Protein AF-A0A8H7FPF2-F1 (afdb_monomer)

Sequence (202 aa):
MNADELGIVREDESPEDALRRQLLDKDRENDRLRTQIDQLQAQLSQRPPLETIQDLEKEYKSLEILLQGTQRENERCMADLESADLNVDLMHALLRGKNREKMLERELEKLAGSNWQSSLEITSPAPTRSAFSTPFSTSLTSSAPQSTEAAQATLAHIEQVRLLILGMEQRLQSREEKLEKTVEAAHAQGARLEEMQVALSV

Mean predicted aligned error: 20.58 Å

Radius of gyration: 48.45 Å; Cα contacts (8 Å, |Δi|>4): 10; chains: 1; bounding box: 100×47×151 Å

Solvent-accessible surface area (backbone atoms only — not comparable to full-atom values): 11992 Å² total; per-residue (Å²): 135,88,89,89,74,86,68,80,75,73,74,72,79,48,72,67,55,56,50,51,52,52,50,53,54,49,50,54,50,48,54,50,52,50,53,50,50,54,51,51,50,54,55,58,71,69,55,78,57,68,67,61,55,53,51,51,53,50,50,50,54,52,50,52,54,49,50,54,51,52,52,55,50,51,54,50,52,52,53,50,50,54,51,50,53,53,49,51,51,51,50,51,51,53,51,52,51,54,54,50,49,54,51,50,53,51,51,41,30,72,75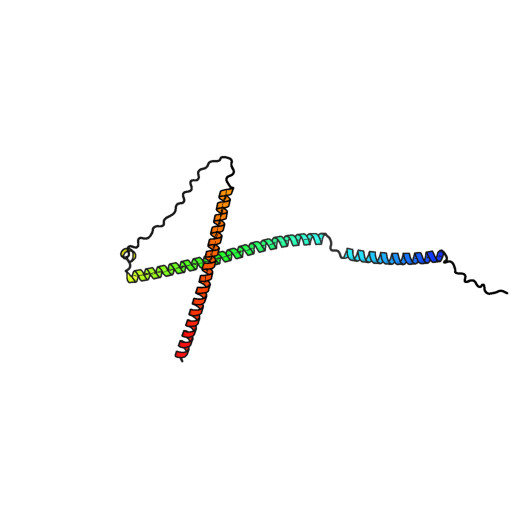,57,35,92,54,30,54,72,77,66,68,63,73,78,80,72,85,81,76,83,78,82,81,76,85,88,75,92,75,92,82,86,91,80,95,73,68,64,64,63,51,50,53,50,51,54,50,52,52,52,50,50,52,50,50,55,55,47,50,54,55,48,52,60,47,48,60,50,48,50,53,51,49,53,51,50,51,54,51,48,53,54,51,50,53,51,52,55,66,71,74,110

Structure (mmCIF, N/CA/C/O backbone):
data_AF-A0A8H7FPF2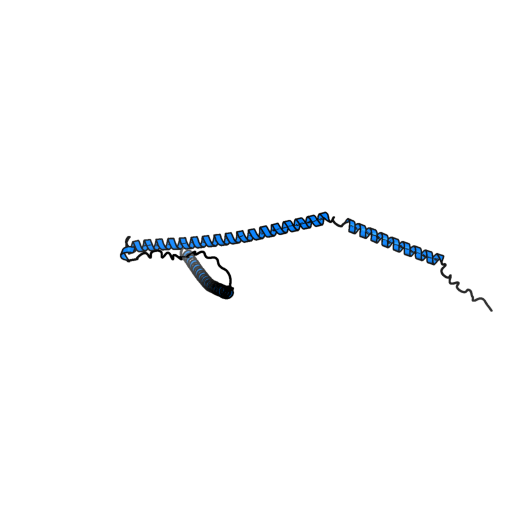-F1
#
_entry.id   AF-A0A8H7FPF2-F1
#
loop_
_atom_site.group_PDB
_atom_site.id
_a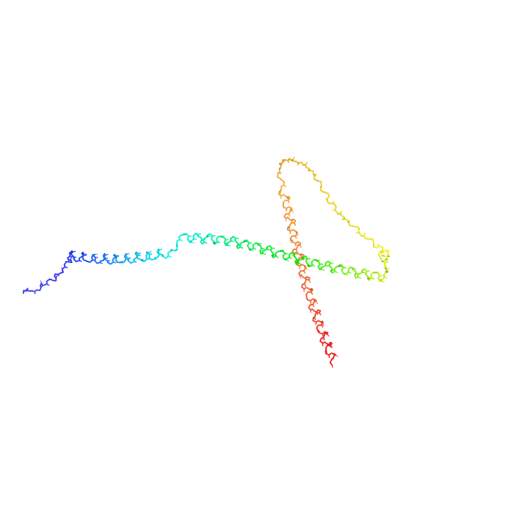tom_site.type_symbol
_atom_site.label_atom_id
_atom_site.label_alt_id
_atom_site.label_comp_id
_atom_site.label_asym_id
_atom_site.label_entity_id
_atom_site.label_seq_id
_atom_site.pdbx_PDB_ins_code
_atom_site.Cartn_x
_atom_site.Cartn_y
_atom_site.Cartn_z
_atom_site.occupancy
_atom_site.B_iso_or_equiv
_atom_site.auth_seq_id
_atom_site.auth_comp_id
_atom_site.auth_asym_id
_atom_site.auth_atom_id
_atom_site.pdbx_PDB_model_num
ATOM 1 N N . MET A 1 1 ? 38.306 -34.909 -92.358 1.00 40.50 1 MET A N 1
ATOM 2 C CA . MET A 1 1 ? 39.262 -34.066 -91.618 1.00 40.50 1 MET A CA 1
ATOM 3 C C . MET A 1 1 ? 38.581 -32.750 -91.307 1.00 40.50 1 MET A C 1
ATOM 5 O O . MET A 1 1 ? 38.110 -32.112 -92.235 1.00 40.50 1 MET A O 1
ATOM 9 N N . ASN A 1 2 ? 38.544 -32.435 -90.014 1.00 45.34 2 ASN A N 1
ATOM 10 C CA . ASN A 1 2 ? 38.553 -31.110 -89.393 1.00 45.34 2 ASN A CA 1
ATOM 11 C C . ASN A 1 2 ? 37.450 -30.109 -89.752 1.00 45.34 2 ASN A C 1
ATOM 13 O O . ASN A 1 2 ? 37.516 -29.463 -90.791 1.00 45.34 2 ASN A O 1
ATOM 17 N N . ALA A 1 3 ? 36.538 -29.893 -88.801 1.00 45.91 3 ALA A N 1
ATOM 18 C CA . ALA A 1 3 ? 36.332 -28.590 -88.156 1.00 45.91 3 ALA A CA 1
ATOM 19 C C . ALA A 1 3 ? 35.230 -28.737 -87.092 1.00 45.91 3 ALA A C 1
ATOM 21 O O . ALA A 1 3 ? 34.105 -28.297 -87.291 1.00 45.91 3 ALA A O 1
ATOM 22 N N . ASP A 1 4 ? 35.556 -29.403 -85.985 1.00 50.66 4 ASP A N 1
ATOM 23 C CA . ASP A 1 4 ? 34.709 -29.443 -84.790 1.00 50.66 4 ASP A CA 1
ATOM 24 C C . ASP A 1 4 ? 35.609 -29.111 -83.594 1.00 50.66 4 ASP A C 1
ATOM 26 O O . ASP A 1 4 ? 36.021 -29.965 -82.822 1.00 50.66 4 ASP A O 1
ATOM 30 N N . GLU A 1 5 ? 36.064 -27.860 -83.560 1.00 49.50 5 GLU A N 1
ATOM 31 C CA . GLU A 1 5 ? 36.904 -27.310 -82.489 1.00 49.50 5 GLU A CA 1
ATOM 32 C C . GLU A 1 5 ? 36.639 -25.798 -82.355 1.00 49.50 5 GLU A C 1
ATOM 34 O O . GLU A 1 5 ? 37.531 -24.975 -82.176 1.00 49.50 5 GLU A O 1
ATOM 39 N N . LEU A 1 6 ? 35.360 -25.408 -82.421 1.00 48.56 6 LEU A N 1
ATOM 40 C CA . LEU A 1 6 ? 34.890 -24.167 -81.800 1.00 48.56 6 LEU A CA 1
ATOM 41 C C . LEU A 1 6 ? 34.783 -24.433 -80.297 1.00 48.56 6 LEU A C 1
ATOM 43 O O . LEU A 1 6 ? 33.703 -24.581 -79.726 1.00 48.56 6 LEU 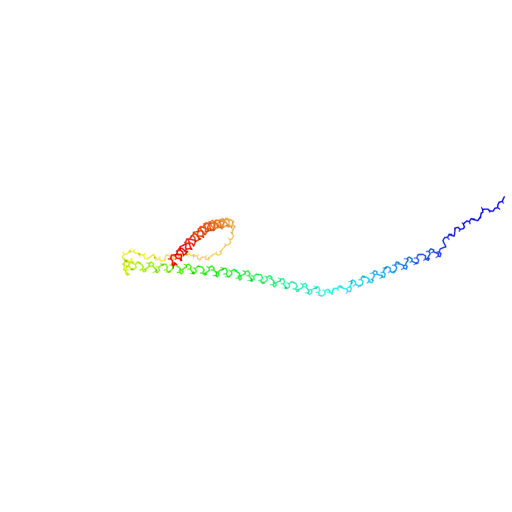A O 1
ATOM 47 N N . GLY A 1 7 ? 35.958 -24.576 -79.682 1.00 47.78 7 GLY A N 1
ATOM 48 C CA . GLY A 1 7 ? 36.119 -24.639 -78.245 1.00 47.78 7 GLY A CA 1
ATOM 49 C C . GLY A 1 7 ? 35.450 -23.420 -77.634 1.00 47.78 7 GLY A C 1
ATOM 50 O O . GLY A 1 7 ? 35.821 -22.283 -77.917 1.00 47.78 7 GLY A O 1
ATOM 51 N N . ILE A 1 8 ? 34.431 -23.691 -76.826 1.00 49.53 8 ILE A N 1
ATOM 52 C CA . ILE A 1 8 ? 33.801 -22.764 -75.898 1.00 49.53 8 ILE A CA 1
ATOM 53 C C . ILE A 1 8 ? 34.930 -22.078 -75.128 1.00 49.53 8 ILE A C 1
ATOM 55 O O . ILE A 1 8 ? 35.508 -22.666 -74.213 1.00 49.53 8 ILE A O 1
ATOM 59 N N . VAL A 1 9 ? 35.265 -20.852 -75.530 1.00 43.00 9 VAL A N 1
ATOM 60 C CA . VAL A 1 9 ? 36.066 -19.939 -74.723 1.00 43.00 9 VAL A CA 1
ATOM 61 C C . VAL A 1 9 ? 35.198 -19.669 -73.505 1.00 43.00 9 VAL A C 1
ATOM 63 O O . VAL A 1 9 ? 34.280 -18.855 -73.540 1.00 43.00 9 VAL A O 1
ATOM 66 N N . ARG A 1 10 ? 35.409 -20.453 -72.446 1.00 51.34 10 ARG A N 1
ATOM 67 C CA . ARG A 1 10 ? 35.018 -20.037 -71.108 1.00 51.34 10 ARG A CA 1
ATOM 68 C C . ARG A 1 10 ? 35.850 -18.790 -70.870 1.00 51.34 10 ARG A C 1
ATOM 70 O O . ARG A 1 10 ? 37.055 -18.896 -70.685 1.00 51.34 10 ARG A O 1
ATOM 77 N N . GLU A 1 11 ? 35.227 -17.631 -71.032 1.00 58.41 11 GLU A N 1
ATOM 78 C CA . GLU A 1 11 ? 35.799 -16.368 -70.600 1.00 58.41 11 GLU A CA 1
ATOM 79 C C . GLU A 1 11 ? 36.093 -16.544 -69.110 1.00 58.41 11 GLU A C 1
ATOM 81 O O . GLU A 1 11 ? 35.173 -16.592 -68.290 1.00 58.41 11 GLU A O 1
ATOM 86 N N . ASP A 1 12 ? 37.364 -16.778 -68.778 1.00 62.84 12 ASP A N 1
ATOM 87 C CA . ASP A 1 12 ? 37.834 -16.678 -67.406 1.00 62.84 12 ASP A CA 1
ATOM 88 C C . ASP A 1 12 ? 37.393 -15.296 -66.926 1.00 62.84 12 ASP A C 1
ATOM 90 O O . ASP A 1 12 ? 37.732 -14.288 -67.549 1.00 62.84 12 ASP A O 1
ATOM 94 N N . GLU A 1 13 ? 36.540 -15.273 -65.898 1.00 68.88 13 GLU A N 1
ATOM 95 C CA . GLU A 1 13 ? 35.923 -14.057 -65.375 1.00 68.88 13 GLU A CA 1
ATOM 96 C C . GLU A 1 13 ? 37.006 -12.986 -65.217 1.00 68.88 13 GLU A C 1
ATOM 98 O O . GLU A 1 13 ? 37.970 -13.169 -64.466 1.00 68.88 13 GLU A O 1
ATOM 103 N N . SER A 1 14 ? 36.886 -11.901 -65.991 1.00 84.62 14 SER A N 1
ATOM 104 C CA . SER A 1 14 ? 37.895 -10.848 -65.998 1.00 84.62 14 SER A CA 1
ATOM 105 C C . SER A 1 14 ? 38.066 -10.343 -64.563 1.00 84.62 14 SER A C 1
ATOM 107 O O . SER A 1 14 ? 37.064 -10.164 -63.861 1.00 84.62 14 SER A O 1
ATOM 109 N N . PRO A 1 15 ? 39.296 -10.072 -64.091 1.00 87.50 15 PRO A N 1
ATOM 110 C CA . PRO A 1 15 ? 39.510 -9.515 -62.753 1.00 87.50 15 PRO A CA 1
ATOM 111 C C . PRO A 1 15 ? 38.679 -8.242 -62.515 1.00 87.50 15 PRO A C 1
ATOM 113 O O . PRO A 1 15 ? 38.296 -7.948 -61.385 1.00 87.50 15 PRO A O 1
ATOM 116 N N . GLU A 1 16 ? 38.339 -7.516 -63.581 1.00 89.06 16 GLU A N 1
ATOM 117 C CA . GLU A 1 16 ? 37.430 -6.372 -63.541 1.00 89.06 16 GLU A CA 1
ATOM 118 C C . GLU A 1 16 ? 35.992 -6.747 -63.145 1.00 89.06 16 GLU A C 1
ATOM 120 O O . GLU A 1 16 ? 35.361 -6.021 -62.377 1.00 89.06 16 GLU A O 1
ATOM 125 N N . ASP A 1 17 ? 35.469 -7.880 -63.614 1.00 88.50 17 ASP A N 1
ATOM 126 C CA . ASP A 1 17 ? 34.114 -8.338 -63.291 1.00 88.50 17 ASP A CA 1
ATOM 127 C C . ASP A 1 17 ? 34.019 -8.863 -61.855 1.00 88.50 17 ASP A C 1
ATOM 129 O 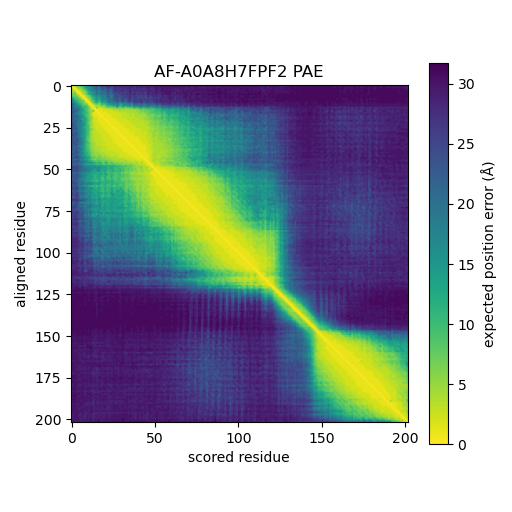O . ASP A 1 17 ? 33.041 -8.577 -61.155 1.00 88.50 17 ASP A O 1
ATOM 133 N N . ALA A 1 18 ? 35.072 -9.522 -61.364 1.00 89.94 18 ALA A N 1
ATOM 134 C CA . ALA A 1 18 ? 35.191 -9.895 -59.956 1.00 89.94 18 ALA A CA 1
ATOM 135 C C . ALA A 1 18 ? 35.196 -8.654 -59.039 1.00 89.94 18 ALA A C 1
ATOM 137 O O . ALA A 1 18 ? 34.475 -8.614 -58.037 1.00 89.94 18 ALA A O 1
ATOM 138 N N . LEU A 1 19 ? 35.940 -7.604 -59.412 1.00 93.44 19 LEU A N 1
ATOM 139 C CA . LEU A 1 19 ? 35.960 -6.332 -58.682 1.00 93.44 19 LEU A CA 1
ATOM 140 C C . LEU A 1 19 ? 34.601 -5.616 -58.722 1.00 93.44 19 LEU A C 1
ATOM 142 O O . LEU A 1 19 ? 34.174 -5.075 -57.702 1.00 93.44 19 LEU A O 1
ATOM 146 N N . ARG A 1 20 ? 33.881 -5.647 -59.853 1.00 94.56 20 ARG A N 1
ATOM 147 C CA . ARG A 1 20 ? 32.516 -5.093 -59.957 1.00 94.56 20 ARG A CA 1
ATOM 148 C C . ARG A 1 20 ? 31.533 -5.807 -59.032 1.00 94.56 20 ARG A C 1
ATOM 150 O O . ARG A 1 20 ? 30.749 -5.143 -58.356 1.00 94.56 20 ARG A O 1
ATOM 157 N N . ARG A 1 21 ? 31.579 -7.143 -58.964 1.00 92.88 21 ARG A N 1
ATOM 158 C CA . ARG A 1 21 ? 30.744 -7.920 -58.028 1.00 92.88 21 ARG A CA 1
ATOM 159 C C . ARG A 1 21 ? 31.068 -7.584 -56.580 1.00 92.88 21 ARG A C 1
ATOM 161 O O . ARG A 1 21 ? 30.157 -7.315 -55.803 1.00 92.88 21 ARG A O 1
ATOM 168 N N . GLN A 1 22 ? 32.354 -7.536 -56.241 1.00 94.94 22 GLN A N 1
ATOM 169 C CA . GLN A 1 22 ? 32.792 -7.189 -54.894 1.00 94.94 22 GLN A CA 1
ATOM 170 C C . GLN A 1 22 ? 32.357 -5.772 -54.500 1.00 94.94 22 GLN A C 1
ATOM 172 O O . GLN A 1 22 ? 31.930 -5.565 -53.366 1.00 94.94 22 GLN A O 1
ATOM 177 N N . LEU A 1 23 ? 32.420 -4.812 -55.42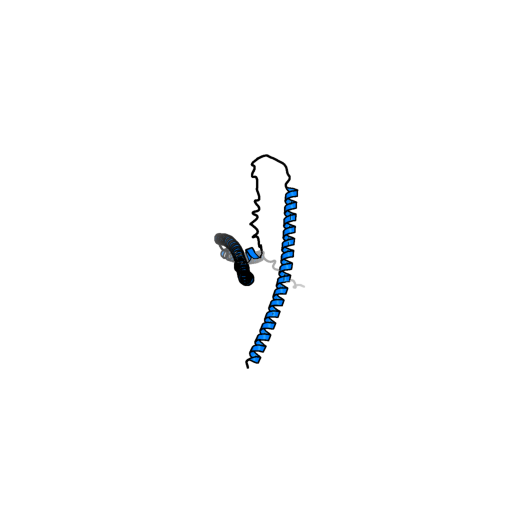7 1.00 96.25 23 LEU A N 1
ATOM 178 C CA . LEU A 1 23 ? 31.942 -3.450 -55.201 1.00 96.25 23 LEU A CA 1
ATOM 179 C C . LEU A 1 23 ? 30.435 -3.428 -54.918 1.00 96.25 23 LEU A C 1
ATOM 181 O O . LEU A 1 23 ? 30.021 -2.857 -53.917 1.00 96.25 23 LEU A O 1
ATOM 185 N N . LEU A 1 24 ? 29.631 -4.131 -55.722 1.00 96.56 24 LEU A N 1
ATOM 186 C CA . LEU A 1 24 ? 28.182 -4.233 -55.509 1.00 96.56 24 LEU A CA 1
ATOM 187 C C . LEU A 1 24 ? 27.824 -4.886 -54.170 1.00 96.56 24 LEU A C 1
ATOM 189 O O . LEU A 1 24 ? 26.884 -4.460 -53.499 1.00 96.56 24 LEU A O 1
ATOM 193 N N . ASP A 1 25 ? 28.555 -5.922 -53.765 1.00 96.75 25 ASP A N 1
ATOM 194 C CA . ASP A 1 25 ? 28.336 -6.559 -52.468 1.00 96.75 25 ASP A CA 1
ATOM 195 C C . ASP A 1 25 ? 28.728 -5.634 -51.313 1.00 96.75 25 ASP A C 1
ATOM 197 O O . ASP A 1 25 ? 28.031 -5.597 -50.296 1.00 96.75 25 ASP A O 1
ATOM 201 N N . LYS A 1 26 ? 29.783 -4.831 -51.490 1.00 97.62 26 LYS A N 1
ATOM 202 C CA . LYS A 1 26 ? 30.178 -3.800 -50.526 1.00 97.62 26 LYS A CA 1
ATOM 203 C C . LYS A 1 26 ? 29.178 -2.651 -50.454 1.00 97.62 26 LYS A C 1
ATOM 205 O O . LYS A 1 26 ? 28.905 -2.197 -49.347 1.00 97.62 26 LYS A O 1
ATOM 210 N N . ASP A 1 27 ? 28.582 -2.237 -51.567 1.00 97.75 27 ASP A N 1
ATOM 211 C CA . ASP A 1 27 ? 27.521 -1.224 -51.586 1.00 97.75 27 ASP A CA 1
ATOM 212 C C . ASP A 1 27 ? 26.271 -1.725 -50.854 1.00 97.75 27 ASP A C 1
ATOM 214 O O . ASP A 1 27 ? 25.755 -1.048 -49.966 1.00 97.75 27 ASP A O 1
ATOM 218 N N . ARG A 1 28 ? 25.848 -2.969 -51.117 1.00 98.12 28 ARG A N 1
ATOM 219 C CA . ARG A 1 28 ? 24.737 -3.609 -50.389 1.00 98.12 28 ARG A CA 1
ATOM 220 C C . ARG A 1 28 ? 25.016 -3.732 -48.894 1.00 98.12 28 ARG A C 1
ATOM 222 O O . ARG A 1 28 ? 24.110 -3.568 -48.078 1.00 98.12 28 ARG A O 1
ATOM 229 N N . GLU A 1 29 ? 26.246 -4.076 -48.520 1.00 98.00 29 GLU A N 1
ATOM 230 C CA . GLU A 1 29 ? 26.675 -4.115 -47.121 1.00 98.00 29 GLU A CA 1
ATOM 231 C C . GLU A 1 29 ? 26.635 -2.712 -46.497 1.00 98.00 29 GLU A C 1
ATOM 233 O O . GLU A 1 29 ? 26.130 -2.556 -45.385 1.00 98.00 29 GLU A O 1
ATOM 238 N N . ASN A 1 30 ? 27.073 -1.684 -47.228 1.00 97.94 30 ASN A N 1
ATOM 239 C CA . ASN A 1 30 ? 27.014 -0.290 -46.791 1.00 97.94 30 ASN A CA 1
ATOM 240 C C . ASN A 1 30 ? 25.569 0.161 -46.540 1.00 97.94 30 ASN A C 1
ATOM 242 O O . ASN A 1 30 ? 25.281 0.714 -45.481 1.00 97.94 30 ASN A O 1
ATOM 246 N N . ASP A 1 31 ? 24.648 -0.143 -47.456 1.00 98.19 31 ASP A N 1
ATOM 247 C CA . ASP A 1 31 ? 23.225 0.188 -47.321 1.00 98.19 31 ASP A CA 1
ATOM 248 C C . ASP A 1 31 ? 22.585 -0.502 -46.110 1.00 98.19 31 ASP A C 1
ATOM 250 O O . ASP A 1 31 ? 21.819 0.111 -45.358 1.00 98.19 31 ASP A O 1
ATOM 254 N N . ARG A 1 32 ? 22.935 -1.773 -45.866 1.00 98.19 32 ARG A N 1
ATOM 255 C CA . ARG A 1 32 ? 22.494 -2.503 -44.666 1.00 98.19 32 ARG A CA 1
ATOM 256 C C . ARG A 1 32 ? 23.010 -1.847 -43.392 1.00 98.19 32 ARG A C 1
ATOM 258 O O . ARG A 1 32 ? 22.231 -1.654 -42.461 1.00 98.19 32 ARG A O 1
ATOM 265 N N . LEU A 1 33 ? 24.294 -1.497 -43.348 1.00 98.25 33 LEU A N 1
ATOM 266 C CA . LEU A 1 33 ? 24.898 -0.847 -42.185 1.00 98.25 33 LEU A CA 1
ATOM 267 C C . LEU A 1 33 ? 24.291 0.536 -41.935 1.00 98.25 33 LEU A C 1
ATOM 269 O O . LEU A 1 33 ? 23.979 0.854 -40.793 1.00 98.25 33 LEU A O 1
ATOM 273 N N . ARG A 1 34 ? 24.046 1.330 -42.983 1.00 98.00 34 ARG A N 1
ATOM 274 C CA . ARG A 1 34 ? 23.347 2.622 -42.874 1.00 98.00 34 ARG A CA 1
ATOM 275 C C . ARG A 1 34 ? 21.950 2.454 -42.296 1.00 98.00 34 ARG A C 1
ATOM 277 O O . ARG A 1 34 ? 21.612 3.117 -41.326 1.00 98.00 34 ARG A O 1
ATOM 284 N N . THR A 1 35 ? 21.194 1.487 -42.811 1.00 97.75 35 THR A N 1
ATOM 285 C CA . THR A 1 35 ? 19.855 1.179 -42.295 1.00 97.75 35 THR A CA 1
ATOM 286 C C . THR A 1 35 ? 19.902 0.789 -40.813 1.00 97.75 35 THR A C 1
ATOM 288 O O . THR A 1 35 ? 19.065 1.232 -40.031 1.00 97.75 35 THR A O 1
ATOM 291 N N . GLN A 1 36 ? 20.889 -0.014 -40.398 1.00 98.12 36 GLN A N 1
ATOM 292 C CA . GLN A 1 36 ? 21.077 -0.368 -38.987 1.00 98.12 36 GLN A CA 1
ATOM 293 C C . GLN A 1 36 ? 21.454 0.842 -38.126 1.00 98.12 36 GLN A C 1
ATOM 295 O O . GLN A 1 36 ? 20.945 0.977 -37.015 1.00 98.12 36 GLN A O 1
ATOM 300 N N . ILE A 1 37 ? 22.318 1.728 -38.626 1.00 97.81 37 ILE A N 1
ATOM 301 C CA . ILE A 1 37 ? 22.689 2.968 -37.935 1.00 97.81 37 ILE A CA 1
ATOM 302 C C . ILE A 1 37 ? 21.451 3.839 -37.723 1.00 97.81 37 ILE A C 1
ATOM 304 O O . ILE A 1 37 ? 21.207 4.262 -36.594 1.00 97.81 37 ILE A O 1
ATOM 308 N N . ASP A 1 38 ? 20.640 4.040 -38.760 1.00 97.88 38 ASP A N 1
ATOM 309 C CA . ASP A 1 38 ? 19.420 4.845 -38.676 1.00 97.88 38 ASP A CA 1
ATOM 310 C C . ASP A 1 38 ? 18.421 4.240 -37.675 1.00 97.88 38 ASP A C 1
ATOM 312 O O . ASP A 1 38 ? 17.840 4.951 -36.852 1.00 97.88 38 ASP A O 1
ATOM 316 N N . GLN A 1 39 ? 18.270 2.909 -37.668 1.00 97.62 39 GLN A N 1
ATOM 317 C CA . GLN A 1 39 ? 17.436 2.200 -36.691 1.00 97.62 39 GLN A CA 1
ATOM 318 C C . GLN A 1 39 ? 17.935 2.386 -35.253 1.00 97.62 39 GLN A C 1
ATOM 320 O O . GLN A 1 39 ? 17.138 2.657 -34.352 1.00 97.62 39 GLN A O 1
ATOM 325 N N . LEU A 1 40 ? 19.242 2.260 -35.019 1.00 96.69 40 LEU A N 1
ATOM 326 C CA . LEU A 1 40 ? 19.834 2.440 -33.693 1.00 96.69 40 LEU A CA 1
ATOM 327 C C . LEU A 1 40 ? 19.729 3.892 -33.218 1.00 96.69 40 LEU A C 1
ATOM 329 O O . LEU A 1 40 ? 19.430 4.134 -32.050 1.00 96.69 40 LEU A O 1
ATOM 333 N N . GLN A 1 41 ? 19.916 4.865 -34.109 1.00 96.31 41 GLN A N 1
ATOM 334 C CA . GLN A 1 41 ? 19.720 6.280 -33.794 1.00 96.31 41 GLN A CA 1
ATOM 335 C C . GLN A 1 41 ? 18.263 6.579 -33.435 1.00 96.31 41 GLN A C 1
ATOM 337 O O . GLN A 1 41 ? 18.010 7.255 -32.436 1.00 96.31 41 GLN A O 1
ATOM 342 N N . ALA A 1 42 ? 17.304 6.016 -34.178 1.00 95.88 42 ALA A N 1
ATOM 343 C CA . ALA A 1 42 ? 15.889 6.130 -33.849 1.00 95.88 42 ALA A CA 1
ATOM 344 C C . ALA A 1 42 ? 15.590 5.551 -32.453 1.00 95.88 42 ALA A C 1
ATOM 346 O O . ALA A 1 42 ? 14.942 6.214 -31.644 1.00 95.88 42 ALA A O 1
ATOM 347 N N . GLN A 1 43 ? 16.128 4.373 -32.119 1.00 94.69 43 GLN A N 1
ATOM 348 C CA . GLN A 1 43 ? 15.972 3.773 -30.786 1.00 94.69 43 GLN A CA 1
ATOM 349 C C . GLN A 1 43 ? 16.605 4.615 -29.671 1.00 94.69 43 GLN A C 1
ATOM 351 O O . GLN A 1 43 ? 16.015 4.765 -28.602 1.00 94.69 43 GLN A O 1
ATOM 356 N N . LEU A 1 44 ? 17.791 5.183 -29.904 1.00 92.94 44 LEU A N 1
ATOM 357 C CA . LEU A 1 44 ? 18.458 6.054 -28.935 1.00 92.94 44 LEU A CA 1
ATOM 358 C C . LEU A 1 44 ? 17.667 7.341 -28.695 1.00 92.94 44 LEU A C 1
ATOM 360 O O . LEU A 1 44 ? 17.544 7.762 -27.549 1.00 92.94 44 LEU A O 1
ATOM 364 N N . SER A 1 45 ? 17.086 7.924 -29.745 1.00 91.00 45 SER A N 1
ATOM 365 C CA . SER A 1 45 ? 16.283 9.147 -29.635 1.00 91.00 45 SER A CA 1
ATOM 366 C C . SER A 1 45 ? 14.979 8.963 -28.849 1.00 91.00 45 SER A C 1
ATOM 368 O O . SER A 1 45 ? 14.464 9.922 -28.285 1.00 91.00 45 SER A O 1
ATOM 370 N N . GLN A 1 46 ? 14.460 7.733 -28.776 1.00 92.62 46 GLN A N 1
ATOM 371 C CA . GLN A 1 46 ? 13.254 7.405 -28.010 1.00 92.62 46 GLN A CA 1
ATOM 372 C C . GLN A 1 46 ? 13.531 7.168 -26.523 1.00 92.62 46 GLN A C 1
ATOM 374 O O . GLN A 1 46 ? 12.588 7.056 -25.738 1.00 92.62 46 GLN A O 1
ATOM 379 N N . ARG A 1 47 ? 14.800 7.054 -26.110 1.00 92.44 47 ARG A N 1
ATOM 380 C CA . ARG A 1 47 ? 15.115 6.814 -24.703 1.00 92.44 47 ARG A CA 1
ATOM 381 C C . ARG A 1 47 ? 14.856 8.081 -23.884 1.00 92.44 47 ARG A C 1
ATOM 383 O O . ARG A 1 47 ? 15.412 9.129 -24.214 1.00 92.44 47 ARG A O 1
ATOM 390 N N . PRO A 1 48 ? 14.065 7.996 -22.800 1.00 89.56 48 PRO A N 1
ATOM 391 C CA . PRO A 1 48 ? 13.907 9.118 -21.891 1.00 89.56 48 PRO A CA 1
ATOM 392 C C . PRO A 1 48 ? 15.260 9.479 -21.252 1.00 89.56 48 PRO A C 1
ATOM 394 O O . PRO A 1 48 ? 16.098 8.595 -21.028 1.00 89.56 48 PRO A O 1
ATOM 397 N N . PRO A 1 49 ? 15.503 10.770 -20.969 1.00 92.50 49 PRO A N 1
ATOM 398 C CA . PRO A 1 49 ? 16.756 11.217 -20.380 1.00 92.50 49 PRO A CA 1
ATOM 399 C C . PRO A 1 49 ? 16.924 10.647 -18.968 1.00 92.50 49 PRO A C 1
ATOM 401 O O . PRO A 1 49 ? 15.960 10.521 -18.213 1.00 92.50 49 PRO A O 1
ATOM 404 N N . LEU A 1 50 ? 18.164 10.336 -18.587 1.00 90.31 50 LEU A N 1
ATOM 405 C CA . LEU A 1 50 ? 18.480 9.717 -17.294 1.00 90.31 50 LEU A CA 1
ATOM 406 C C . LEU A 1 50 ? 17.926 10.514 -16.102 1.00 90.31 50 LEU A C 1
ATOM 408 O O . LEU A 1 50 ? 17.476 9.919 -15.130 1.00 90.31 50 LEU A O 1
ATOM 412 N N . GLU A 1 51 ? 17.918 11.842 -16.202 1.00 94.12 51 GLU A N 1
ATOM 413 C CA . GLU A 1 51 ? 17.356 12.741 -15.191 1.00 94.12 51 GLU A CA 1
ATOM 414 C C . GLU A 1 51 ? 15.877 12.438 -14.911 1.00 94.12 51 GLU A C 1
ATOM 416 O O . GLU A 1 51 ? 15.501 12.260 -13.758 1.00 94.12 51 GLU A O 1
ATOM 421 N N . THR A 1 52 ? 15.064 12.226 -15.954 1.00 94.88 52 THR A N 1
ATOM 422 C CA . THR A 1 52 ? 13.645 11.865 -15.774 1.00 94.88 52 THR A CA 1
ATOM 423 C C . THR A 1 52 ? 13.465 10.515 -15.087 1.00 94.88 52 THR A C 1
ATOM 425 O O . THR A 1 52 ? 12.571 10.365 -14.261 1.00 94.88 52 THR A O 1
ATOM 428 N N . ILE A 1 53 ? 14.334 9.541 -15.370 1.00 94.81 53 ILE A N 1
ATOM 429 C CA . ILE A 1 53 ? 14.299 8.234 -14.700 1.00 94.81 53 ILE A CA 1
ATOM 430 C C . ILE A 1 53 ? 14.665 8.397 -13.221 1.00 94.81 53 ILE A C 1
ATOM 432 O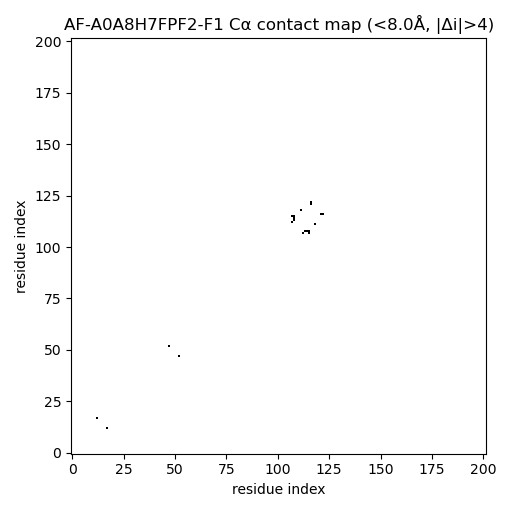 O . ILE A 1 53 ? 13.979 7.866 -12.352 1.00 94.81 53 ILE A O 1
ATOM 436 N N . GLN A 1 54 ? 15.714 9.165 -12.923 1.00 97.12 54 GLN A N 1
ATOM 437 C CA . GLN A 1 54 ? 16.145 9.423 -11.549 1.00 97.12 54 GLN A CA 1
ATOM 438 C C . GLN A 1 54 ? 15.083 10.164 -10.739 1.00 97.12 54 GLN A C 1
ATOM 440 O O . GLN A 1 54 ? 14.897 9.868 -9.559 1.00 97.12 54 GLN A O 1
ATOM 445 N N . ASP A 1 55 ? 14.388 11.121 -11.346 1.00 96.62 55 ASP A N 1
ATOM 446 C CA . ASP A 1 55 ? 13.322 11.854 -10.672 1.00 96.62 55 ASP A CA 1
ATOM 447 C C . ASP A 1 55 ? 12.108 10.964 -10.404 1.00 96.62 55 ASP A C 1
ATOM 449 O O . ASP A 1 55 ? 11.604 10.965 -9.280 1.00 96.62 55 ASP A O 1
ATOM 453 N N . LEU A 1 56 ? 11.727 10.105 -11.355 1.00 96.50 56 LEU A N 1
ATOM 454 C CA . LEU A 1 56 ? 10.700 9.083 -11.133 1.00 96.50 56 LEU A CA 1
ATOM 455 C C . LEU A 1 56 ? 11.084 8.113 -10.007 1.00 96.50 56 LEU A C 1
ATOM 457 O O . LEU A 1 56 ? 10.250 7.772 -9.173 1.00 96.50 56 LEU A O 1
ATOM 461 N N . GLU A 1 57 ? 12.346 7.687 -9.928 1.00 97.19 57 GLU A N 1
ATOM 462 C CA . GLU A 1 57 ? 12.817 6.826 -8.836 1.00 97.19 57 GLU A CA 1
ATOM 463 C C . GLU A 1 57 ? 12.758 7.522 -7.468 1.00 97.19 57 GLU A C 1
ATOM 465 O O . GLU A 1 57 ? 12.437 6.884 -6.460 1.00 97.19 57 GLU A O 1
ATOM 470 N N . LYS A 1 58 ? 13.075 8.822 -7.404 1.00 97.88 58 LYS A N 1
ATOM 471 C CA . LYS A 1 58 ? 12.947 9.615 -6.170 1.00 97.88 58 LYS A CA 1
ATOM 472 C C . LYS A 1 58 ? 11.484 9.761 -5.768 1.00 97.88 58 LYS A C 1
ATOM 474 O O . LYS A 1 58 ? 11.164 9.572 -4.596 1.00 97.88 58 LYS A O 1
ATOM 479 N N . GLU A 1 59 ? 10.610 10.075 -6.720 1.00 98.12 59 GLU A N 1
ATOM 480 C CA . GLU A 1 59 ? 9.174 10.214 -6.485 1.00 98.12 59 GLU A CA 1
ATOM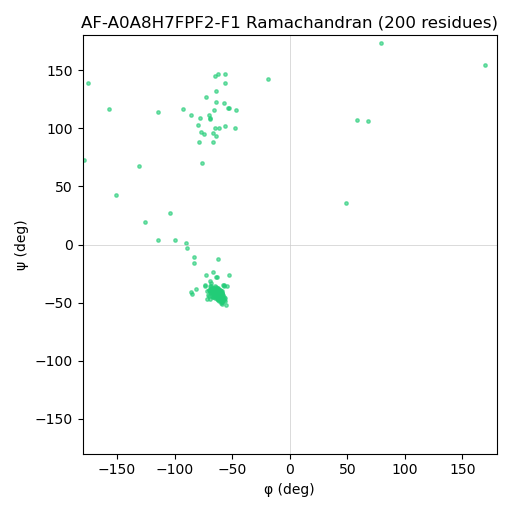 481 C C . GLU A 1 59 ? 8.566 8.894 -6.009 1.00 98.12 59 GLU A C 1
ATOM 483 O O . GLU A 1 59 ? 7.880 8.872 -4.991 1.00 98.12 59 GLU A O 1
ATOM 488 N N . TYR A 1 60 ? 8.907 7.778 -6.657 1.00 98.25 60 TYR A N 1
ATOM 489 C CA . TYR A 1 60 ? 8.475 6.448 -6.238 1.00 98.25 60 TYR A CA 1
ATOM 490 C C . TYR A 1 60 ? 8.893 6.140 -4.795 1.00 98.25 60 TYR A C 1
ATOM 492 O O . TYR A 1 60 ? 8.072 5.715 -3.986 1.00 98.25 60 TYR A O 1
ATOM 500 N N . LYS A 1 61 ? 10.155 6.409 -4.430 1.00 98.44 61 LYS A N 1
ATOM 501 C CA . LYS A 1 61 ? 10.634 6.232 -3.046 1.00 98.44 61 LYS A CA 1
ATOM 502 C C . LYS A 1 61 ? 9.894 7.133 -2.059 1.00 98.44 61 LYS A C 1
ATOM 504 O O . LYS A 1 61 ? 9.591 6.699 -0.951 1.00 98.44 61 LYS A O 1
ATOM 509 N N . SER A 1 62 ? 9.609 8.374 -2.447 1.00 98.31 62 SER A N 1
ATOM 510 C CA . SER A 1 62 ? 8.834 9.314 -1.633 1.00 98.31 62 SER A CA 1
ATOM 511 C C . SER A 1 62 ? 7.411 8.797 -1.388 1.00 98.31 62 SER A C 1
ATOM 513 O O . SER A 1 62 ? 6.949 8.756 -0.247 1.00 98.31 62 SER A O 1
ATOM 515 N N . LEU A 1 63 ? 6.743 8.326 -2.445 1.00 98.38 63 LEU A N 1
ATOM 516 C CA . LEU A 1 63 ? 5.401 7.749 -2.380 1.00 98.38 63 LEU A CA 1
ATOM 517 C C . LEU A 1 63 ? 5.363 6.465 -1.550 1.00 98.38 63 LEU A C 1
ATOM 519 O O . LEU A 1 63 ? 4.437 6.287 -0.766 1.00 98.38 63 LEU A O 1
ATOM 523 N N . GLU A 1 64 ? 6.374 5.608 -1.664 1.00 98.44 64 GLU A N 1
ATOM 524 C CA . GLU A 1 64 ? 6.499 4.390 -0.858 1.00 98.44 64 GLU A CA 1
ATOM 525 C C . GLU A 1 64 ? 6.586 4.717 0.642 1.00 98.44 64 GLU A C 1
ATOM 527 O O . GLU A 1 64 ? 5.892 4.116 1.462 1.00 98.44 64 GLU A O 1
ATOM 532 N N . ILE A 1 65 ? 7.382 5.725 1.015 1.00 98.38 65 ILE A N 1
ATOM 533 C CA . ILE A 1 65 ? 7.475 6.186 2.409 1.00 98.38 65 ILE A CA 1
ATOM 534 C C . ILE A 1 65 ? 6.123 6.717 2.893 1.00 98.38 65 ILE A C 1
ATOM 536 O O . ILE A 1 65 ? 5.704 6.400 4.011 1.00 98.38 65 ILE A O 1
ATOM 540 N N . LEU A 1 66 ? 5.436 7.508 2.064 1.00 98.44 66 LEU A N 1
ATOM 541 C CA . LEU A 1 66 ? 4.126 8.056 2.403 1.00 98.44 66 LEU A CA 1
ATOM 542 C C . LEU A 1 66 ? 3.091 6.943 2.589 1.00 98.44 66 LEU A C 1
ATOM 544 O O . LEU A 1 66 ? 2.395 6.930 3.600 1.00 98.44 66 LEU A O 1
ATOM 548 N N . LEU A 1 67 ? 3.042 5.983 1.665 1.00 98.38 67 LEU A N 1
ATOM 549 C CA . LEU A 1 67 ? 2.142 4.835 1.718 1.00 98.38 67 LEU A CA 1
ATOM 550 C C . LEU A 1 67 ? 2.339 4.039 3.010 1.00 98.38 67 LEU A C 1
ATOM 552 O O . LEU A 1 67 ? 1.368 3.762 3.711 1.00 98.38 67 LEU A O 1
ATOM 556 N N . GLN A 1 68 ? 3.587 3.730 3.366 1.00 97.94 68 GLN A N 1
ATOM 557 C CA . GLN A 1 68 ? 3.893 3.047 4.622 1.00 97.94 68 GLN A CA 1
ATOM 558 C C . GLN A 1 68 ? 3.491 3.877 5.846 1.00 97.94 68 GLN A C 1
ATOM 560 O O . GLN A 1 68 ? 3.027 3.326 6.842 1.00 97.94 68 GLN A O 1
ATOM 565 N N . GLY A 1 69 ? 3.679 5.199 5.803 1.00 97.62 69 GLY A N 1
ATOM 566 C CA . GLY A 1 69 ? 3.213 6.109 6.851 1.00 97.62 69 GLY A CA 1
ATOM 567 C C . GLY A 1 69 ? 1.695 6.049 7.029 1.00 97.62 69 GLY A C 1
ATOM 568 O O . GLY A 1 69 ? 1.215 5.859 8.143 1.00 97.62 69 GLY A O 1
ATOM 569 N N . THR A 1 70 ? 0.948 6.130 5.928 1.00 97.75 70 THR A N 1
ATOM 570 C CA . THR A 1 70 ? -0.517 6.046 5.919 1.00 97.75 70 THR A CA 1
ATOM 571 C C . THR A 1 70 ? -1.024 4.683 6.385 1.00 97.75 70 THR A C 1
ATOM 573 O O . THR A 1 70 ? -1.979 4.627 7.152 1.00 97.75 70 THR A O 1
ATOM 576 N N . GLN A 1 71 ? -0.388 3.584 5.975 1.00 97.50 71 GLN A N 1
ATOM 577 C CA . GLN A 1 71 ? -0.763 2.240 6.423 1.00 97.50 71 GLN A CA 1
ATOM 578 C C . GLN A 1 71 ? -0.598 2.083 7.935 1.00 97.50 71 GLN A C 1
ATOM 580 O O . GLN A 1 71 ? -1.539 1.665 8.603 1.00 97.50 71 GLN A O 1
ATOM 585 N N . ARG A 1 72 ? 0.548 2.504 8.487 1.00 98.12 72 ARG A N 1
ATOM 586 C CA . ARG A 1 72 ? 0.781 2.462 9.939 1.00 98.12 72 ARG A CA 1
ATOM 587 C C . ARG A 1 72 ? -0.238 3.296 10.712 1.00 98.12 72 ARG A C 1
ATOM 589 O O . ARG A 1 72 ? -0.675 2.880 11.779 1.00 98.12 72 ARG A O 1
ATOM 596 N N . GLU A 1 73 ? -0.599 4.471 10.202 1.00 97.62 73 GLU A N 1
ATOM 597 C CA . GLU A 1 73 ? -1.584 5.332 10.863 1.00 97.62 73 GLU A CA 1
ATOM 598 C C . GLU A 1 73 ? -3.000 4.745 10.790 1.00 97.62 73 GLU A C 1
ATOM 600 O O . GLU A 1 73 ? -3.723 4.757 11.783 1.00 97.62 73 GLU A O 1
ATOM 605 N N . ASN A 1 74 ? -3.375 4.150 9.655 1.00 96.38 74 ASN A N 1
ATOM 606 C CA . ASN A 1 74 ? -4.649 3.445 9.520 1.00 96.38 74 ASN A CA 1
ATOM 607 C C . ASN A 1 74 ? -4.743 2.260 10.490 1.00 96.38 74 ASN A C 1
ATOM 609 O O . ASN A 1 74 ? -5.769 2.096 11.142 1.00 96.38 74 ASN A O 1
ATOM 613 N N . GLU A 1 75 ? -3.681 1.460 10.622 1.00 97.62 75 GLU A N 1
ATOM 614 C CA . GLU A 1 75 ? -3.622 0.352 11.586 1.00 97.62 75 GLU A CA 1
ATOM 615 C C . GLU A 1 75 ? -3.801 0.841 13.029 1.00 97.62 75 GLU A C 1
ATOM 617 O O . GLU A 1 75 ? -4.570 0.250 13.787 1.00 97.62 75 GLU A O 1
ATOM 622 N N . ARG A 1 76 ? -3.143 1.947 13.403 1.00 97.62 76 ARG A N 1
ATOM 623 C CA . ARG A 1 76 ? -3.314 2.569 14.727 1.00 97.62 76 ARG A CA 1
ATOM 624 C C . ARG A 1 76 ? -4.746 3.033 14.959 1.00 97.62 76 ARG A C 1
ATOM 626 O O . ARG A 1 76 ? -5.323 2.703 15.986 1.00 97.62 76 ARG A O 1
ATOM 633 N N . CYS A 1 77 ? -5.327 3.745 13.997 1.00 96.81 77 CYS A N 1
ATOM 634 C CA . CYS A 1 77 ? -6.698 4.241 14.089 1.00 96.81 77 CYS A CA 1
ATOM 635 C C . CYS A 1 77 ? -7.712 3.093 14.231 1.00 96.81 77 CYS A C 1
ATOM 637 O O . CYS A 1 77 ? -8.618 3.164 15.057 1.00 96.81 77 CYS A O 1
ATOM 639 N N . MET A 1 78 ? -7.529 2.002 13.482 1.00 95.06 78 MET A N 1
ATOM 640 C CA . MET A 1 78 ? -8.365 0.806 13.614 1.00 95.06 78 MET A CA 1
ATOM 641 C C . MET A 1 78 ? -8.259 0.178 15.010 1.00 95.06 78 MET A C 1
ATOM 643 O O . MET A 1 78 ? -9.285 -0.165 15.592 1.00 95.06 78 MET A O 1
ATOM 647 N N . ALA A 1 79 ? -7.049 0.080 15.569 1.00 95.94 79 ALA A N 1
ATOM 648 C CA . ALA A 1 79 ? -6.845 -0.433 16.925 1.00 95.94 79 ALA A CA 1
ATOM 649 C C . ALA A 1 79 ? -7.465 0.481 18.002 1.00 95.94 79 ALA A C 1
ATOM 651 O O . ALA A 1 79 ? -8.034 -0.006 18.981 1.00 95.94 79 ALA A O 1
ATOM 652 N N . ASP A 1 80 ? -7.395 1.802 17.820 1.00 95.12 80 ASP A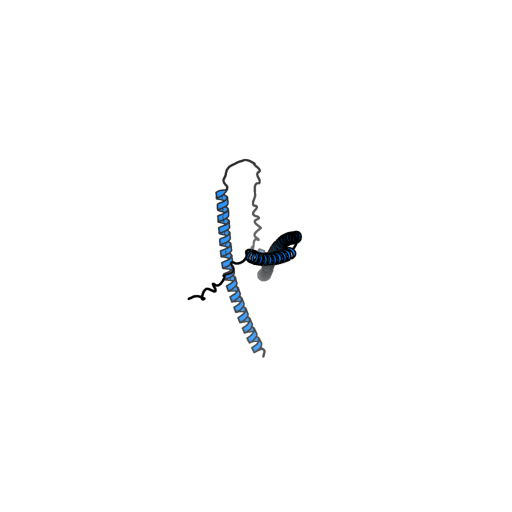 N 1
ATOM 653 C CA . ASP A 1 80 ? -8.008 2.771 18.734 1.00 95.12 80 ASP A CA 1
ATOM 654 C C . ASP A 1 80 ? -9.541 2.688 18.704 1.00 95.12 80 ASP A C 1
ATOM 656 O O . ASP A 1 80 ? -10.180 2.748 19.756 1.00 95.12 80 ASP A O 1
ATOM 660 N N . LEU A 1 81 ? -10.139 2.504 17.521 1.00 91.31 81 LEU A N 1
ATOM 661 C CA . LEU A 1 81 ? -11.580 2.278 17.380 1.00 91.31 81 LEU A CA 1
ATOM 662 C C . LEU A 1 81 ? -12.014 0.969 18.047 1.00 91.31 81 LEU A C 1
ATOM 664 O O . LEU A 1 81 ? -12.983 0.968 18.801 1.00 91.31 81 LEU A O 1
ATOM 668 N N . GLU A 1 82 ? -11.264 -0.116 17.851 1.00 94.88 82 GLU A N 1
ATOM 669 C CA . GLU A 1 82 ? -11.530 -1.400 18.511 1.00 94.88 82 GLU A CA 1
ATOM 670 C C . GLU A 1 82 ? -11.445 -1.277 20.045 1.00 94.88 82 GLU A C 1
ATOM 672 O O . GLU A 1 82 ? -12.295 -1.791 20.777 1.00 94.88 82 GLU A O 1
ATOM 677 N N . SER A 1 83 ? -10.466 -0.522 20.556 1.00 95.81 83 SER A N 1
ATOM 678 C CA . SER A 1 83 ? -10.364 -0.227 21.989 1.00 95.81 83 SER A CA 1
ATOM 679 C C . SER A 1 83 ? -11.532 0.626 22.496 1.00 95.81 83 SER A C 1
ATOM 681 O O . SER A 1 83 ? -12.031 0.401 23.605 1.00 95.81 83 SER A O 1
ATOM 683 N N . ALA A 1 84 ? -11.978 1.606 21.708 1.00 94.12 84 ALA A N 1
ATOM 684 C CA . ALA A 1 84 ? -13.117 2.448 22.049 1.00 94.12 84 ALA A CA 1
ATOM 685 C C . ALA A 1 84 ? -14.415 1.633 22.124 1.00 94.12 84 ALA A C 1
ATOM 687 O O . ALA A 1 84 ? -15.150 1.771 23.104 1.00 94.12 84 ALA A O 1
ATOM 688 N N . ASP A 1 85 ? -14.653 0.743 21.163 1.00 94.62 85 ASP A N 1
ATOM 689 C CA . ASP A 1 85 ? -15.819 -0.144 21.151 1.00 94.62 85 ASP A CA 1
ATOM 690 C C . ASP A 1 85 ? -15.826 -1.071 22.375 1.00 94.62 85 ASP A C 1
ATOM 692 O O . ASP A 1 85 ? -16.825 -1.144 23.098 1.00 94.62 85 ASP A O 1
ATOM 696 N N . LEU A 1 86 ? -14.679 -1.671 22.716 1.00 92.81 86 LEU A N 1
ATOM 697 C CA . LEU A 1 86 ? -14.555 -2.492 23.925 1.00 92.81 86 LEU A CA 1
ATOM 698 C C . LEU A 1 86 ? -14.849 -1.690 25.207 1.00 92.81 86 LEU A C 1
ATOM 700 O O . LEU A 1 86 ? -15.486 -2.191 26.141 1.00 92.81 86 LEU A O 1
ATOM 704 N N . ASN A 1 87 ? -14.409 -0.430 25.268 1.00 94.62 87 ASN A N 1
ATOM 705 C CA . ASN A 1 87 ? -14.694 0.453 26.399 1.00 94.62 87 ASN A CA 1
ATOM 706 C C . ASN A 1 87 ? -16.188 0.797 26.503 1.00 94.62 87 ASN A C 1
ATOM 708 O O . ASN A 1 87 ? -16.720 0.868 27.617 1.00 94.62 87 ASN A O 1
ATOM 712 N N . VAL A 1 88 ? -16.877 0.988 25.375 1.00 95.06 88 VAL A N 1
ATOM 713 C CA . VAL A 1 88 ? -18.330 1.220 25.342 1.00 95.06 88 VAL A CA 1
ATOM 714 C C . VAL A 1 88 ? -19.079 -0.008 25.857 1.00 95.06 88 VAL A C 1
ATOM 716 O O . VAL A 1 88 ? -19.966 0.130 26.705 1.00 95.06 88 VAL A O 1
ATOM 719 N N . ASP A 1 89 ? -18.681 -1.208 25.442 1.00 94.12 89 ASP A N 1
ATOM 720 C CA . ASP A 1 89 ? -19.285 -2.454 25.917 1.00 94.12 89 ASP A CA 1
ATOM 721 C C . ASP A 1 89 ? -19.082 -2.668 27.416 1.00 94.12 89 ASP A C 1
ATOM 723 O O . ASP A 1 89 ? -20.025 -3.022 28.141 1.00 94.12 89 ASP A O 1
ATOM 727 N N . LEU A 1 90 ? -17.876 -2.380 27.911 1.00 95.31 90 LEU A N 1
ATOM 728 C CA . LEU A 1 90 ? -17.580 -2.418 29.338 1.00 95.31 90 LEU A CA 1
ATOM 729 C C . LEU A 1 90 ? -18.449 -1.414 30.104 1.00 95.31 90 LEU A C 1
ATOM 731 O O . LEU A 1 90 ? -19.047 -1.756 31.130 1.00 95.31 90 LEU A O 1
ATOM 735 N N . MET A 1 91 ? -18.576 -0.189 29.591 1.00 94.25 91 MET A N 1
ATOM 736 C CA . MET A 1 91 ? -19.436 0.836 30.177 1.00 94.25 91 MET A CA 1
ATOM 737 C C . MET A 1 91 ? -20.902 0.382 30.210 1.00 94.25 91 MET A C 1
ATOM 739 O O . MET A 1 91 ? -21.568 0.513 31.241 1.00 94.25 91 MET A O 1
ATOM 743 N N . HIS A 1 92 ? -21.411 -0.202 29.124 1.00 95.81 92 HIS A N 1
ATOM 744 C CA . HIS A 1 92 ? -22.773 -0.730 29.049 1.00 95.81 92 HIS A CA 1
ATOM 745 C C . HIS A 1 92 ? -22.995 -1.875 30.047 1.00 95.81 92 HIS A C 1
ATOM 747 O O . HIS A 1 92 ? -24.031 -1.918 30.717 1.00 95.81 92 HIS A O 1
ATOM 753 N N . ALA A 1 93 ? -22.028 -2.780 30.208 1.00 95.44 93 ALA A N 1
ATOM 754 C CA . ALA A 1 93 ? -22.097 -3.859 31.189 1.00 95.44 93 ALA A CA 1
ATOM 755 C C . ALA A 1 93 ? -22.134 -3.331 32.633 1.00 95.44 93 ALA A C 1
ATOM 757 O O . ALA A 1 93 ? -22.974 -3.771 33.425 1.00 95.44 93 ALA A O 1
ATOM 758 N N . LEU A 1 94 ? -21.293 -2.344 32.958 1.00 94.44 94 LEU A N 1
ATOM 759 C CA . LEU A 1 94 ? -21.282 -1.694 34.272 1.00 94.44 94 LEU A CA 1
ATOM 760 C C . LEU A 1 94 ? -22.606 -0.979 34.565 1.00 94.44 94 LEU A C 1
ATOM 762 O O . LEU A 1 94 ? -23.152 -1.107 35.663 1.00 94.44 94 LEU A O 1
ATOM 766 N N . LEU A 1 95 ? -23.169 -0.275 33.580 1.00 93.00 95 LEU A N 1
ATOM 767 C CA . LEU A 1 95 ? -24.470 0.386 33.713 1.00 93.00 95 LEU A CA 1
ATOM 768 C C . LEU A 1 95 ? -25.605 -0.621 33.939 1.00 93.00 95 LEU A C 1
ATOM 770 O O . LEU A 1 95 ? -26.449 -0.403 34.813 1.00 93.00 95 LEU A O 1
ATOM 774 N N . ARG A 1 96 ? -25.609 -1.750 33.215 1.00 94.94 96 ARG A N 1
ATOM 775 C CA . ARG A 1 96 ? -26.568 -2.846 33.446 1.00 94.94 96 ARG A CA 1
ATOM 776 C C . ARG A 1 96 ? -26.445 -3.411 34.863 1.00 94.94 96 ARG A C 1
ATOM 778 O O . ARG A 1 96 ? -27.467 -3.589 35.527 1.00 94.94 96 ARG A O 1
ATOM 785 N N . GLY A 1 97 ? -25.220 -3.639 35.340 1.00 92.50 97 GLY A N 1
ATOM 786 C CA . GLY A 1 97 ? -24.949 -4.096 36.707 1.00 92.50 97 GLY A CA 1
ATOM 787 C C . GLY A 1 97 ? -25.497 -3.132 37.760 1.00 92.50 97 GLY A C 1
ATOM 788 O O . GLY A 1 97 ? -26.275 -3.537 38.622 1.00 92.50 97 GLY A O 1
ATOM 789 N N . LYS A 1 98 ? -25.195 -1.838 37.619 1.00 95.75 98 LYS A N 1
ATOM 790 C CA . LYS A 1 98 ? -25.660 -0.783 38.531 1.00 95.75 98 LYS A CA 1
ATOM 791 C C . LYS A 1 98 ? -27.184 -0.631 38.541 1.00 95.75 98 LYS A C 1
ATOM 793 O O . LYS A 1 98 ? -27.784 -0.383 39.584 1.00 95.75 98 LYS A O 1
ATOM 798 N N . ASN A 1 99 ? -27.838 -0.777 37.388 1.00 94.38 99 ASN A N 1
ATOM 799 C CA . ASN A 1 99 ? -29.300 -0.742 37.311 1.00 94.38 99 ASN A CA 1
ATOM 800 C C . ASN A 1 99 ? -29.940 -1.953 37.999 1.00 94.38 99 ASN A C 1
ATOM 802 O O . ASN A 1 99 ? -30.954 -1.801 38.681 1.00 94.38 99 ASN A O 1
ATOM 806 N N . ARG A 1 100 ? -29.340 -3.139 37.851 1.00 96.62 100 ARG A N 1
ATOM 807 C CA . ARG A 1 100 ? -29.787 -4.353 38.542 1.00 96.62 100 ARG A CA 1
ATOM 808 C C . ARG A 1 100 ? -29.622 -4.227 40.056 1.00 96.62 100 ARG A C 1
ATOM 810 O O . ARG A 1 100 ? -30.550 -4.566 40.779 1.00 96.62 100 ARG A O 1
ATOM 817 N N . GLU A 1 101 ? -28.489 -3.709 40.520 1.00 93.12 101 GLU A N 1
ATOM 818 C CA . GLU A 1 101 ? -28.230 -3.441 41.940 1.00 93.12 101 GLU A CA 1
ATOM 819 C C . GLU A 1 101 ? -29.310 -2.532 42.536 1.00 93.12 101 GLU A C 1
ATOM 821 O O . GLU A 1 101 ? -29.995 -2.934 43.470 1.00 93.12 101 GLU A O 1
ATOM 826 N N . LYS A 1 102 ? -29.591 -1.387 41.903 1.00 95.19 102 LYS A N 1
ATOM 827 C CA . LYS A 1 102 ? -30.663 -0.474 42.340 1.00 95.19 102 LYS A CA 1
ATOM 828 C C . LYS A 1 102 ? -32.049 -1.119 42.385 1.00 95.19 102 LYS A C 1
ATOM 830 O O . LYS A 1 102 ? -32.882 -0.739 43.203 1.00 95.19 102 LYS A O 1
ATOM 835 N N . MET A 1 103 ? -32.347 -2.040 41.467 1.00 93.31 103 MET A N 1
ATOM 836 C CA . MET A 1 103 ? -33.616 -2.772 41.484 1.00 93.31 103 MET A CA 1
ATOM 837 C C . MET A 1 103 ? -33.688 -3.705 42.696 1.00 93.31 103 MET A C 1
ATOM 839 O O . MET A 1 103 ? -34.706 -3.722 43.381 1.00 93.31 103 MET A O 1
ATOM 843 N N . LEU A 1 104 ? -32.603 -4.429 42.986 1.00 94.75 104 LEU A N 1
ATOM 844 C CA . LEU A 1 104 ? -32.513 -5.294 44.163 1.00 94.75 104 LEU A CA 1
ATOM 845 C C . LEU A 1 104 ? -32.591 -4.485 45.461 1.00 94.75 104 LEU A C 1
ATOM 847 O O . LEU A 1 104 ? -33.314 -4.884 46.364 1.00 94.75 104 LEU A O 1
ATOM 851 N N . GLU A 1 105 ? -31.926 -3.330 45.537 1.00 92.81 105 GLU A N 1
ATOM 852 C CA . GLU A 1 105 ? -32.003 -2.424 46.691 1.00 92.81 105 GLU A CA 1
ATOM 853 C C . GLU A 1 105 ? -33.439 -1.954 46.960 1.00 92.81 105 GLU A C 1
ATOM 855 O O . GLU A 1 105 ? -33.876 -1.954 48.109 1.00 92.81 105 GLU A O 1
ATOM 860 N N . ARG A 1 106 ? -34.203 -1.612 45.912 1.00 94.06 106 ARG A N 1
ATOM 861 C CA . ARG A 1 106 ? -35.619 -1.223 46.048 1.00 94.06 106 ARG A CA 1
ATOM 862 C C . ARG A 1 106 ? -36.510 -2.373 46.508 1.00 94.06 106 ARG A C 1
ATOM 864 O O . ARG A 1 106 ? -37.401 -2.155 47.322 1.00 94.06 106 ARG A O 1
ATOM 871 N N . GLU A 1 107 ? -36.303 -3.580 45.984 1.00 95.12 107 GLU A N 1
ATOM 872 C CA . GLU A 1 107 ? -37.063 -4.758 46.425 1.00 95.12 107 GLU A CA 1
ATOM 873 C C . GLU A 1 107 ? -36.713 -5.143 47.870 1.00 95.12 107 GLU A C 1
ATOM 875 O O . GLU A 1 107 ? -37.605 -5.471 48.652 1.00 95.12 107 GLU A O 1
ATOM 880 N N . LEU A 1 108 ? -35.440 -5.031 48.265 1.00 93.38 108 LEU A N 1
ATOM 881 C CA . LEU A 1 108 ? -35.006 -5.227 49.650 1.00 93.38 108 LEU A CA 1
ATOM 882 C C . LEU A 1 108 ? -35.638 -4.197 50.588 1.00 93.38 108 LEU A C 1
ATOM 884 O O . LEU A 1 108 ? -36.170 -4.573 51.631 1.00 93.38 108 LEU A O 1
ATOM 888 N N . GLU A 1 109 ? -35.656 -2.923 50.194 1.00 92.50 109 GLU A N 1
ATOM 889 C CA . GLU A 1 109 ? -36.342 -1.871 50.944 1.00 92.50 109 GLU A CA 1
ATOM 890 C C . GLU A 1 109 ? -37.851 -2.134 51.064 1.00 92.50 109 GLU A C 1
ATOM 892 O O . GLU A 1 109 ? -38.432 -1.937 52.130 1.00 92.50 109 GLU A O 1
ATOM 897 N N . LYS A 1 110 ? -38.496 -2.639 50.008 1.00 93.25 110 LYS A N 1
ATOM 898 C CA . LYS A 1 110 ? -39.927 -2.970 50.023 1.00 93.25 110 LYS A CA 1
ATOM 899 C C . LYS A 1 110 ? -40.258 -4.156 50.938 1.00 93.25 110 LYS A C 1
ATOM 901 O O . LYS A 1 110 ? -41.310 -4.145 51.573 1.00 93.25 110 LYS A O 1
ATOM 906 N N . LEU A 1 111 ? -39.399 -5.177 50.988 1.00 92.00 111 LEU A N 1
ATOM 907 C CA . LEU A 1 111 ? -39.637 -6.411 51.751 1.00 92.00 111 LEU A CA 1
ATOM 908 C C . LEU A 1 111 ? -39.201 -6.316 53.219 1.00 92.00 111 LEU A C 1
ATOM 910 O O . LEU A 1 111 ? -39.898 -6.826 54.092 1.00 92.00 111 LEU A O 1
ATOM 914 N N . ALA A 1 112 ? -38.059 -5.686 53.492 1.00 89.19 112 ALA A N 1
ATOM 915 C CA . ALA A 1 112 ? -37.444 -5.627 54.821 1.00 89.19 112 ALA A CA 1
ATOM 916 C C . ALA A 1 112 ? -37.411 -4.203 55.416 1.00 89.19 112 ALA A C 1
ATOM 918 O O . ALA A 1 112 ? -36.885 -3.999 56.511 1.00 89.19 112 ALA A O 1
ATOM 919 N N . GLY A 1 113 ? -38.004 -3.221 54.727 1.00 90.06 113 GLY A N 1
ATOM 920 C CA . GLY A 1 113 ? -38.023 -1.815 55.129 1.00 90.06 113 GLY A CA 1
ATOM 921 C C . GLY A 1 113 ? -36.714 -1.084 54.813 1.00 90.06 113 GLY A C 1
ATOM 922 O O . GLY A 1 113 ? -35.706 -1.681 54.438 1.00 90.06 113 GLY A O 1
ATOM 923 N N . SER A 1 114 ? -36.692 0.234 55.022 1.00 88.62 114 SER A N 1
ATOM 924 C CA . SER A 1 114 ? -35.525 1.085 54.723 1.00 88.62 114 SER A CA 1
ATOM 925 C C . SER A 1 114 ? -34.263 0.747 55.537 1.00 88.62 114 SER A C 1
ATOM 927 O O . SER A 1 114 ? -33.174 1.185 55.188 1.00 88.62 114 SER A O 1
ATOM 929 N N . ASN A 1 115 ? -34.386 -0.074 56.590 1.00 87.19 115 ASN A N 1
ATOM 930 C CA . ASN A 1 115 ? -33.281 -0.566 57.425 1.00 87.19 115 ASN A CA 1
ATOM 931 C C . ASN A 1 115 ? -32.914 -2.032 57.122 1.00 87.19 115 ASN A C 1
ATOM 933 O O . ASN A 1 115 ? -32.438 -2.748 58.009 1.00 87.19 115 ASN A O 1
ATOM 937 N N . TRP A 1 116 ? -33.158 -2.507 55.897 1.00 91.00 116 TRP A N 1
ATOM 938 C CA . TRP A 1 116 ? -32.903 -3.898 55.507 1.00 91.00 116 TRP A CA 1
ATOM 939 C C . TRP A 1 116 ? -31.447 -4.325 55.729 1.00 91.00 116 TRP A C 1
ATOM 941 O O . TRP A 1 116 ? -31.208 -5.453 56.141 1.00 91.00 116 TRP A O 1
ATOM 951 N N . GLN A 1 117 ? -30.478 -3.425 55.542 1.00 86.50 117 GLN A N 1
ATOM 952 C CA . GLN A 1 117 ? -29.054 -3.700 55.783 1.00 86.50 117 GLN A CA 1
ATOM 953 C C . GLN A 1 117 ? -28.783 -4.070 57.247 1.00 86.50 117 GLN A C 1
ATOM 955 O O . GLN A 1 117 ? -28.095 -5.050 57.523 1.00 86.50 117 GLN A O 1
ATOM 960 N N . SER A 1 118 ? -29.373 -3.314 58.177 1.00 83.19 118 SER A N 1
ATOM 961 C CA . SER A 1 118 ? -29.261 -3.547 59.619 1.00 83.19 118 SER A CA 1
ATOM 962 C C . SER A 1 118 ? -30.079 -4.755 60.073 1.00 83.19 118 SER A C 1
ATOM 964 O O . SER A 1 118 ? -29.652 -5.476 60.965 1.00 83.19 118 SER A O 1
ATOM 966 N N . SER A 1 119 ? -31.240 -4.991 59.451 1.00 80.56 119 SER A N 1
ATOM 967 C CA . SER A 1 119 ? -32.104 -6.141 59.764 1.00 80.56 119 SER A CA 1
ATOM 968 C C . SER A 1 119 ? -31.534 -7.467 59.253 1.00 80.56 119 SER A C 1
ATOM 970 O O . SER A 1 119 ? -31.841 -8.513 59.815 1.00 80.56 119 SER A O 1
ATOM 972 N N . LEU A 1 120 ? -30.717 -7.425 58.195 1.00 79.88 120 LEU A N 1
ATOM 973 C CA . LEU A 1 120 ? -30.046 -8.587 57.604 1.00 79.88 120 LEU A CA 1
ATOM 974 C C . LEU A 1 120 ? -28.578 -8.733 58.049 1.00 79.88 120 LEU A C 1
ATOM 976 O O . LEU A 1 120 ? -27.896 -9.619 57.542 1.00 79.88 120 LEU A O 1
ATOM 980 N N . GLU A 1 121 ? -28.088 -7.878 58.957 1.00 80.06 121 GLU A N 1
ATOM 981 C CA . GLU A 1 121 ? -26.694 -7.861 59.442 1.00 80.06 121 GLU A CA 1
ATOM 982 C C . GLU A 1 121 ? -25.640 -7.893 58.314 1.00 80.06 121 GLU A C 1
ATOM 984 O O . GLU A 1 121 ? -24.574 -8.497 58.443 1.00 80.06 121 GLU A O 1
ATOM 989 N N . ILE A 1 122 ? -25.915 -7.241 57.177 1.00 73.94 122 ILE A N 1
ATOM 990 C CA . ILE A 1 122 ? -24.990 -7.232 56.037 1.00 73.94 122 ILE A CA 1
ATOM 991 C C . ILE A 1 122 ? -23.881 -6.219 56.334 1.00 73.94 122 ILE A C 1
ATOM 993 O O . ILE A 1 122 ? -23.971 -5.036 56.003 1.00 73.94 122 ILE A O 1
ATOM 997 N N . THR A 1 123 ? -22.817 -6.675 56.991 1.00 58.84 123 THR A N 1
ATOM 998 C CA . THR A 1 123 ? -21.600 -5.891 57.202 1.00 58.84 123 THR A CA 1
ATOM 999 C C . THR A 1 123 ? -20.928 -5.644 55.851 1.00 58.84 123 THR A C 1
ATOM 1001 O O . THR A 1 123 ? -20.483 -6.577 55.184 1.00 58.84 123 THR A O 1
ATOM 1004 N N . SER A 1 124 ? -20.851 -4.380 55.430 1.00 52.19 124 SER A N 1
ATOM 1005 C CA . SER A 1 124 ? -20.143 -3.974 54.210 1.00 52.19 124 SER A CA 1
ATOM 1006 C C . SER A 1 124 ? -18.669 -4.419 54.271 1.00 52.19 124 SER A C 1
ATOM 1008 O O . SER A 1 124 ? -17.970 -4.030 55.216 1.00 52.19 124 SER A O 1
ATOM 1010 N N . PRO A 1 125 ? -18.157 -5.231 53.322 1.00 54.31 125 PRO A N 1
ATOM 1011 C CA . PRO A 1 125 ? -16.746 -5.583 53.303 1.00 54.31 125 PRO A CA 1
ATOM 1012 C C . PRO A 1 125 ? -15.929 -4.345 52.915 1.00 54.31 125 PRO A C 1
ATOM 1014 O O . PRO A 1 125 ? -15.999 -3.848 51.791 1.00 54.31 125 PRO A O 1
ATOM 1017 N N . ALA A 1 126 ? -15.158 -3.827 53.871 1.00 47.56 126 ALA A N 1
ATOM 1018 C CA . ALA A 1 126 ? -14.224 -2.729 53.652 1.00 47.56 126 ALA A CA 1
ATOM 1019 C C . ALA A 1 126 ? -13.211 -3.071 52.535 1.00 47.56 126 ALA A C 1
ATOM 1021 O O . ALA A 1 126 ? -12.797 -4.228 52.416 1.00 47.56 126 ALA A O 1
ATOM 1022 N N . PRO A 1 127 ? -12.757 -2.088 51.734 1.00 49.38 127 PRO A N 1
ATOM 1023 C CA . PRO A 1 127 ? -11.820 -2.336 50.648 1.00 49.38 127 PRO A CA 1
ATOM 1024 C C . PRO A 1 127 ? -10.443 -2.710 51.210 1.00 49.38 127 PRO A C 1
ATOM 1026 O O . PRO A 1 127 ? -9.704 -1.862 51.717 1.00 49.38 127 PRO A O 1
ATOM 1029 N N . THR A 1 128 ? -10.063 -3.979 51.087 1.00 45.00 128 THR A N 1
ATOM 1030 C CA . THR A 1 128 ? -8.695 -4.461 51.295 1.00 45.00 128 THR A CA 1
ATOM 1031 C C . THR A 1 128 ? -7.791 -3.894 50.203 1.00 45.00 128 THR A C 1
ATOM 1033 O O . THR A 1 128 ? -7.573 -4.485 49.147 1.00 45.00 128 THR A O 1
ATOM 1036 N N . ARG A 1 129 ? -7.245 -2.703 50.455 1.00 44.78 129 ARG A N 1
ATOM 1037 C CA . ARG A 1 129 ? -6.109 -2.166 49.704 1.00 44.78 129 ARG A CA 1
ATOM 1038 C C . ARG A 1 129 ? -4.897 -3.062 49.961 1.00 44.78 129 ARG A C 1
ATOM 1040 O O . ARG A 1 129 ? -4.254 -2.952 51.001 1.00 44.78 129 ARG A O 1
ATOM 1047 N N . SER A 1 130 ? -4.593 -3.948 49.016 1.00 43.44 130 SER A N 1
ATOM 1048 C CA . SER A 1 130 ? -3.306 -4.640 48.962 1.00 43.44 130 SER A CA 1
ATOM 1049 C C . SER A 1 130 ? -2.217 -3.609 48.661 1.00 43.44 130 SER A C 1
ATOM 1051 O O . SER A 1 130 ? -2.028 -3.180 47.524 1.00 43.44 130 SER A O 1
ATOM 1053 N N . ALA A 1 131 ? -1.565 -3.128 49.718 1.00 45.09 131 ALA A N 1
ATOM 1054 C CA . ALA A 1 131 ? -0.375 -2.303 49.632 1.00 45.09 131 ALA A CA 1
ATOM 1055 C C . ALA A 1 131 ? 0.812 -3.217 49.310 1.00 45.09 131 ALA A C 1
ATOM 1057 O O . ALA A 1 131 ? 1.384 -3.847 50.197 1.00 45.09 131 ALA A O 1
ATOM 1058 N N . PHE A 1 132 ? 1.174 -3.302 48.031 1.00 50.19 132 PHE A N 1
ATOM 1059 C CA . PHE A 1 132 ? 2.441 -3.896 47.627 1.00 50.19 132 PHE A CA 1
ATOM 1060 C C . PHE A 1 132 ? 3.556 -2.897 47.957 1.00 50.19 132 PHE A C 1
ATOM 1062 O O . PHE A 1 132 ? 3.810 -1.939 47.230 1.00 50.19 132 PHE A O 1
ATOM 1069 N N . SER A 1 133 ? 4.168 -3.083 49.123 1.00 44.75 133 SER A N 1
ATOM 1070 C CA . SER A 1 133 ? 5.370 -2.377 49.548 1.00 44.75 133 SER A CA 1
ATOM 1071 C C . SER A 1 133 ? 6.565 -2.830 48.705 1.00 44.75 133 SER A C 1
ATOM 1073 O O . SER A 1 133 ? 7.062 -3.941 48.881 1.00 44.75 133 SER A O 1
ATOM 1075 N N . THR A 1 134 ? 7.067 -1.972 47.823 1.00 47.44 134 THR A N 1
ATOM 1076 C CA . THR A 1 134 ? 8.407 -2.120 47.238 1.00 47.44 134 THR A CA 1
ATOM 1077 C C . THR A 1 134 ? 9.416 -1.339 48.085 1.00 47.44 134 THR A C 1
ATOM 1079 O O . THR A 1 134 ? 9.310 -0.111 48.138 1.00 47.44 134 THR A O 1
ATOM 1082 N N . PRO A 1 135 ? 10.409 -1.978 48.730 1.00 53.09 135 PRO A N 1
ATOM 1083 C CA . PRO A 1 135 ? 11.556 -1.255 49.256 1.00 53.09 135 PRO A CA 1
ATOM 1084 C C . PRO A 1 135 ? 12.508 -0.936 48.096 1.00 53.09 135 PRO A C 1
ATOM 1086 O O . PRO A 1 135 ? 13.165 -1.819 47.550 1.00 53.09 135 PRO A O 1
ATOM 1089 N N . PHE A 1 136 ? 12.587 0.337 47.709 1.00 40.50 136 PHE A N 1
ATOM 1090 C CA . PHE A 1 136 ? 13.667 0.826 46.857 1.00 40.50 136 PHE A CA 1
ATOM 1091 C C . PHE A 1 136 ? 14.895 1.055 47.746 1.00 40.50 136 PHE A C 1
ATOM 1093 O O . PHE A 1 136 ? 14.953 2.024 48.500 1.00 40.50 136 PHE A O 1
ATOM 1100 N N . SER A 1 137 ? 15.853 0.129 47.696 1.00 47.84 137 SER A N 1
ATOM 1101 C CA . SER A 1 137 ? 17.179 0.299 48.287 1.00 47.84 137 SER A CA 1
ATOM 1102 C C . SER A 1 137 ? 18.210 0.319 47.164 1.00 47.84 137 SER A C 1
ATOM 1104 O O . SER A 1 137 ? 18.391 -0.650 46.433 1.00 47.84 137 SER A O 1
ATOM 1106 N N . THR A 1 138 ? 18.838 1.477 47.001 1.00 46.59 138 THR A N 1
ATOM 1107 C CA . THR A 1 138 ? 20.009 1.724 46.161 1.00 46.59 138 THR A CA 1
ATOM 1108 C C . THR A 1 138 ? 21.220 0.942 46.661 1.00 46.59 138 THR A C 1
ATOM 1110 O O . THR A 1 138 ? 21.698 1.206 47.761 1.00 46.59 138 THR A O 1
ATOM 1113 N N . SER A 1 139 ? 21.801 0.096 45.811 1.00 39.38 139 SER A N 1
ATOM 1114 C CA . SER A 1 139 ? 23.232 -0.226 45.867 1.00 39.38 139 SER A CA 1
ATOM 1115 C C . SER A 1 139 ? 23.728 -0.734 44.514 1.00 39.38 139 SER A C 1
ATOM 1117 O O . SER A 1 139 ? 23.296 -1.777 44.028 1.00 39.38 139 SER A O 1
ATOM 1119 N N . LEU A 1 140 ? 24.650 0.028 43.922 1.00 47.69 140 LEU A N 1
ATOM 1120 C CA . LEU A 1 140 ? 25.535 -0.414 42.851 1.00 47.69 140 LEU A CA 1
ATOM 1121 C C . LEU A 1 140 ? 26.456 -1.524 43.376 1.00 47.69 140 LEU A C 1
ATOM 1123 O O . LEU A 1 140 ? 27.102 -1.281 44.390 1.00 47.69 140 LEU A O 1
ATOM 1127 N N . THR A 1 141 ? 26.592 -2.644 42.654 1.00 36.94 141 THR A N 1
ATOM 1128 C CA . THR A 1 141 ? 27.870 -3.355 42.420 1.00 36.94 141 THR A CA 1
ATOM 1129 C C . THR A 1 141 ? 27.733 -4.543 41.447 1.00 36.94 141 THR A C 1
ATOM 1131 O O . THR A 1 141 ? 26.774 -5.303 41.446 1.00 36.94 141 THR A O 1
ATOM 1134 N N . SER A 1 142 ? 28.751 -4.621 40.592 1.00 41.12 142 SER A N 1
ATOM 1135 C CA . SER A 1 142 ? 29.254 -5.641 39.657 1.00 41.12 142 SER A CA 1
ATOM 1136 C C . SER A 1 142 ? 28.871 -7.139 39.757 1.00 41.12 142 SER A C 1
ATOM 1138 O O . SER A 1 142 ? 28.965 -7.753 40.813 1.00 41.12 142 SER A O 1
ATOM 1140 N N . SER A 1 143 ? 28.706 -7.720 38.551 1.00 41.97 143 SER A N 1
ATOM 1141 C CA . SER A 1 143 ? 29.174 -9.039 38.044 1.00 41.97 143 SER A CA 1
ATOM 1142 C C . SER A 1 143 ? 28.608 -10.364 38.595 1.00 41.97 143 SER A C 1
ATOM 1144 O O . SER A 1 143 ? 29.067 -10.832 39.630 1.00 41.97 143 SER A O 1
ATOM 1146 N N . ALA A 1 144 ? 27.756 -11.038 37.797 1.00 43.06 144 ALA A N 1
ATOM 1147 C CA . ALA A 1 144 ? 27.804 -12.470 37.401 1.00 43.06 144 ALA A CA 1
ATOM 1148 C C . ALA A 1 144 ? 26.488 -12.895 36.680 1.00 43.06 144 ALA A C 1
ATOM 1150 O O . ALA A 1 144 ? 25.456 -12.259 36.894 1.00 43.06 144 ALA A O 1
ATOM 1151 N N . PRO A 1 145 ? 26.482 -13.932 35.812 1.00 49.09 145 PRO A N 1
ATOM 1152 C CA . PRO A 1 145 ? 25.348 -14.269 34.949 1.00 49.09 145 PRO A CA 1
ATOM 1153 C C . PRO A 1 145 ? 24.333 -15.175 35.671 1.00 49.09 145 PRO A C 1
ATOM 1155 O O . PRO A 1 145 ? 24.614 -16.340 35.931 1.00 49.09 145 PRO A O 1
ATOM 1158 N N . GLN A 1 146 ? 23.141 -14.653 35.970 1.00 48.09 146 GLN A N 1
ATOM 1159 C CA . GLN A 1 146 ? 22.001 -15.417 36.523 1.00 48.09 146 GLN A CA 1
ATOM 1160 C C . GLN A 1 146 ? 20.707 -15.260 35.694 1.00 48.09 146 GLN A C 1
ATOM 1162 O O . GLN A 1 146 ? 19.606 -15.514 36.171 1.00 48.09 146 GLN A O 1
ATOM 1167 N N . SER A 1 147 ? 20.801 -14.826 34.435 1.00 57.28 147 SER A N 1
ATOM 1168 C CA . SER A 1 147 ? 19.638 -14.372 33.656 1.00 57.28 147 SER A CA 1
ATOM 1169 C C . SER A 1 147 ? 18.901 -15.448 32.845 1.00 57.28 147 SER A C 1
ATOM 1171 O O . SER A 1 147 ? 17.886 -15.132 32.229 1.00 57.28 147 SER A O 1
ATOM 1173 N N . THR A 1 148 ? 19.350 -16.705 32.821 1.00 60.16 148 THR A N 1
ATOM 1174 C CA . THR A 1 148 ? 18.743 -17.741 31.961 1.00 60.16 148 THR A CA 1
ATOM 1175 C C . THR A 1 148 ? 17.523 -18.430 32.578 1.00 60.16 148 THR A C 1
ATOM 1177 O O . THR A 1 148 ? 16.515 -18.576 31.891 1.00 60.16 148 THR A O 1
ATOM 1180 N N . GLU A 1 149 ? 17.543 -18.793 33.864 1.00 59.66 149 GLU A N 1
ATOM 1181 C CA . GLU A 1 149 ? 16.404 -19.475 34.513 1.00 59.66 149 GLU A CA 1
ATOM 1182 C C . GLU A 1 149 ? 15.206 -18.543 34.742 1.00 59.66 149 GLU A C 1
ATOM 1184 O O . GLU A 1 149 ? 14.065 -18.924 34.484 1.00 59.66 149 GLU A O 1
ATOM 1189 N N . ALA A 1 150 ? 15.448 -17.290 35.141 1.00 69.12 150 ALA A N 1
ATOM 1190 C CA . ALA A 1 150 ? 14.384 -16.298 35.310 1.00 69.12 150 ALA A CA 1
ATOM 1191 C C . ALA A 1 150 ? 13.690 -15.960 33.975 1.00 69.12 150 ALA A C 1
ATOM 1193 O O . ALA A 1 150 ? 12.470 -15.781 33.928 1.00 69.12 150 ALA A O 1
ATOM 1194 N N . ALA A 1 151 ? 14.445 -15.932 32.870 1.00 70.56 151 ALA A N 1
ATOM 1195 C CA . ALA A 1 151 ? 13.889 -15.729 31.535 1.00 70.56 151 ALA A CA 1
ATOM 1196 C C . ALA A 1 151 ? 13.039 -16.931 31.083 1.00 70.56 151 ALA A C 1
ATOM 1198 O O . ALA A 1 151 ? 11.943 -16.742 30.556 1.00 70.56 151 ALA A O 1
ATOM 1199 N N . GLN A 1 152 ? 13.491 -18.161 31.351 1.00 74.38 152 GLN A N 1
ATOM 1200 C CA . GLN A 1 152 ? 12.731 -19.380 31.045 1.00 74.38 152 GLN A CA 1
ATOM 1201 C C . GLN A 1 152 ? 11.447 -19.499 31.878 1.00 74.38 152 GLN A C 1
ATOM 1203 O O . GLN A 1 152 ? 10.398 -19.829 31.330 1.00 74.38 152 GLN A O 1
ATOM 1208 N N . ALA A 1 153 ? 11.490 -19.162 33.171 1.00 77.81 153 ALA A N 1
ATOM 1209 C CA . ALA A 1 153 ? 10.303 -19.130 34.028 1.00 77.81 153 ALA A CA 1
ATOM 1210 C C . ALA A 1 153 ? 9.267 -18.102 33.539 1.00 77.81 153 ALA A C 1
ATOM 1212 O O . ALA A 1 153 ? 8.065 -18.368 33.551 1.00 77.81 153 ALA A O 1
ATOM 1213 N N . THR A 1 154 ? 9.733 -16.949 33.050 1.00 84.81 154 THR A N 1
ATOM 1214 C CA . THR A 1 154 ? 8.859 -15.918 32.474 1.00 84.81 154 THR A CA 1
ATOM 1215 C C . THR A 1 154 ? 8.204 -16.401 31.177 1.00 84.81 154 THR A C 1
ATOM 1217 O O . THR A 1 154 ? 7.001 -16.222 30.999 1.00 84.81 154 THR A O 1
ATOM 1220 N N . LEU A 1 155 ? 8.957 -17.073 30.298 1.00 86.56 155 LEU A N 1
ATOM 1221 C CA . LEU A 1 155 ? 8.418 -17.660 29.065 1.00 86.56 155 LEU A CA 1
ATOM 1222 C C . LEU A 1 155 ? 7.366 -18.742 29.349 1.00 86.56 155 LEU A C 1
ATOM 1224 O O . LEU A 1 155 ? 6.288 -18.705 28.759 1.00 86.56 155 LEU A O 1
ATOM 1228 N N . ALA A 1 156 ? 7.628 -19.641 30.301 1.00 88.06 156 ALA A N 1
ATOM 1229 C CA . ALA A 1 156 ? 6.668 -20.670 30.707 1.00 88.06 156 ALA A CA 1
ATOM 1230 C C . ALA A 1 156 ? 5.377 -20.062 31.287 1.00 88.06 156 ALA A C 1
ATOM 1232 O O . ALA A 1 156 ? 4.275 -20.537 31.008 1.00 88.06 156 ALA A O 1
ATOM 1233 N N . HIS A 1 157 ? 5.494 -18.975 32.058 1.00 86.50 157 HIS A N 1
ATOM 1234 C CA . HIS A 1 157 ? 4.331 -18.255 32.574 1.00 86.50 157 HIS A CA 1
ATOM 1235 C C . HIS A 1 157 ? 3.507 -17.607 31.451 1.00 86.50 157 HIS A C 1
ATOM 1237 O O . HIS A 1 157 ? 2.280 -17.708 31.453 1.00 86.50 157 HIS A O 1
ATOM 1243 N N . ILE A 1 158 ? 4.165 -17.002 30.456 1.00 93.19 158 ILE A N 1
ATOM 1244 C CA . ILE A 1 158 ? 3.498 -16.432 29.274 1.00 93.19 158 ILE A CA 1
ATOM 1245 C C . ILE A 1 158 ? 2.748 -17.521 28.496 1.00 93.19 158 ILE A C 1
ATOM 1247 O O . ILE A 1 158 ? 1.595 -17.316 28.115 1.00 93.19 158 ILE A O 1
ATOM 1251 N N . GLU A 1 159 ? 3.356 -18.691 28.291 1.00 94.31 159 GLU A N 1
ATOM 1252 C CA . GLU A 1 159 ? 2.701 -19.822 27.622 1.00 94.31 159 GLU A CA 1
ATOM 1253 C C . GLU A 1 159 ? 1.483 -20.330 28.401 1.00 94.31 159 GLU A C 1
ATOM 1255 O O . GLU A 1 159 ? 0.428 -20.571 27.810 1.00 94.31 159 GLU A O 1
ATOM 1260 N N . GLN A 1 160 ? 1.581 -20.424 29.729 1.00 93.06 160 GLN A N 1
ATOM 1261 C CA . GLN A 1 160 ? 0.462 -20.823 30.581 1.00 93.06 160 GLN A CA 1
ATOM 1262 C C . GLN A 1 160 ? -0.706 -19.832 30.495 1.00 93.06 160 GLN A C 1
ATOM 1264 O O . GLN A 1 160 ? -1.860 -20.247 30.369 1.00 93.06 160 GLN A O 1
ATOM 1269 N N . VAL A 1 161 ? -0.420 -18.527 30.527 1.00 95.94 161 VAL A N 1
ATOM 1270 C CA . VAL A 1 161 ? -1.439 -17.479 30.365 1.00 95.94 161 VAL A CA 1
ATOM 1271 C C . VAL A 1 161 ? -2.066 -17.558 28.975 1.00 95.94 161 VAL A C 1
ATOM 1273 O O . VAL A 1 161 ? -3.289 -17.515 28.856 1.00 95.94 161 VAL A O 1
ATOM 1276 N N . ARG A 1 162 ? -1.262 -17.761 27.927 1.00 94.62 162 ARG A N 1
ATOM 1277 C CA . ARG A 1 162 ? -1.754 -17.902 26.551 1.00 94.62 162 ARG A CA 1
ATOM 1278 C C . ARG A 1 162 ? -2.701 -19.094 26.396 1.00 94.62 162 ARG A C 1
ATOM 1280 O O . ARG A 1 162 ? -3.760 -18.953 25.790 1.00 94.62 162 ARG A O 1
ATOM 1287 N N . LEU A 1 163 ? -2.357 -20.246 26.973 1.00 95.19 163 LEU A N 1
ATOM 1288 C CA . LEU A 1 163 ? -3.217 -21.435 26.971 1.00 95.19 163 LEU A CA 1
ATOM 1289 C C . LEU A 1 163 ? -4.510 -21.215 27.764 1.00 95.19 163 LEU A C 1
ATOM 1291 O O . LEU A 1 163 ? -5.575 -21.673 27.347 1.00 95.19 163 LEU A O 1
ATOM 1295 N N . LEU A 1 164 ? -4.438 -20.499 28.890 1.00 95.94 164 LEU A N 1
ATOM 1296 C CA . LEU A 1 164 ? -5.618 -20.159 29.678 1.00 95.94 164 LEU A CA 1
ATOM 1297 C C . LEU A 1 164 ? -6.568 -19.245 28.898 1.00 95.94 164 LEU A C 1
ATOM 1299 O O . LEU A 1 164 ? -7.766 -19.521 28.884 1.00 95.94 164 LEU A O 1
ATOM 1303 N N . ILE A 1 165 ? -6.038 -18.210 28.238 1.00 96.25 165 ILE A N 1
ATOM 1304 C CA . ILE A 1 165 ? -6.814 -17.289 27.394 1.00 96.25 165 ILE A CA 1
ATOM 1305 C C . ILE A 1 165 ? -7.510 -18.072 26.283 1.00 96.25 165 ILE A C 1
ATOM 1307 O O . ILE A 1 165 ? -8.732 -18.009 26.184 1.00 96.25 165 ILE A O 1
ATOM 1311 N N . LEU A 1 166 ? -6.772 -18.902 25.541 1.00 96.06 166 LEU A N 1
ATOM 1312 C CA . LEU A 1 166 ? -7.338 -19.700 24.451 1.00 96.06 166 LEU A CA 1
ATOM 1313 C C . LEU A 1 166 ? -8.438 -20.658 24.947 1.00 96.06 166 LEU A C 1
ATOM 1315 O O . LEU A 1 166 ? -9.496 -20.795 24.336 1.00 96.06 166 LEU A O 1
ATOM 1319 N N . GLY A 1 167 ? -8.227 -21.293 26.105 1.00 96.25 167 GLY A N 1
ATOM 1320 C CA . GLY A 1 167 ? -9.234 -22.157 26.720 1.00 96.25 167 GLY A CA 1
ATOM 1321 C C . GLY A 1 167 ? -10.450 -21.394 27.256 1.00 96.25 167 GLY A C 1
ATOM 1322 O O . GLY A 1 167 ? -11.558 -21.933 27.282 1.00 96.25 167 GLY A O 1
ATOM 1323 N N . MET A 1 168 ? -10.271 -20.155 27.715 1.00 95.19 168 MET A N 1
ATOM 1324 C CA . MET A 1 168 ? -11.373 -19.280 28.118 1.00 95.19 168 MET A CA 1
ATOM 1325 C C . MET A 1 168 ? -12.187 -18.827 26.909 1.00 95.19 168 MET A C 1
ATOM 1327 O O . MET A 1 168 ? -13.411 -18.912 26.965 1.00 95.19 168 MET A O 1
ATOM 1331 N N . GLU A 1 169 ? -11.522 -18.437 25.828 1.00 95.62 169 GLU A N 1
ATOM 1332 C CA . GLU A 1 169 ? -12.127 -18.006 24.569 1.00 95.62 169 GLU A CA 1
ATOM 1333 C C . GLU A 1 169 ? -12.988 -19.117 23.957 1.00 95.62 169 GLU A C 1
ATOM 1335 O O . GLU A 1 169 ? -14.175 -18.912 23.711 1.00 95.62 169 GLU A O 1
ATOM 1340 N N . GLN A 1 170 ? -12.473 -20.350 23.897 1.00 94.38 170 GLN A N 1
ATOM 1341 C CA . GLN A 1 170 ? -13.245 -21.506 23.429 1.00 94.38 170 GLN A CA 1
ATOM 1342 C C . GLN A 1 170 ? -14.515 -21.759 24.264 1.00 94.38 170 GLN A C 1
ATOM 1344 O O . GLN A 1 170 ? -15.584 -22.075 23.728 1.00 94.38 170 GLN A O 1
ATOM 1349 N N . ARG A 1 171 ? -14.424 -21.634 25.598 1.00 95.94 171 ARG A N 1
ATOM 1350 C CA . ARG A 1 171 ? -15.587 -21.796 26.491 1.00 95.94 171 ARG A CA 1
ATOM 1351 C C . ARG A 1 171 ? -16.603 -20.672 26.322 1.00 95.94 171 ARG A C 1
ATOM 1353 O O . ARG A 1 171 ? -17.795 -20.916 26.512 1.00 95.94 171 ARG A O 1
ATOM 1360 N N . LEU A 1 172 ? -16.135 -19.464 26.026 1.00 94.62 172 LEU A N 1
ATOM 1361 C CA . LEU A 1 172 ? -16.975 -18.291 25.827 1.00 94.62 172 LEU A CA 1
ATOM 1362 C C . LEU A 1 172 ? -17.735 -18.406 24.504 1.00 94.62 172 LEU A C 1
ATOM 1364 O O . LEU A 1 172 ? -18.960 -18.343 24.520 1.00 94.62 172 LEU A O 1
ATOM 1368 N N . GLN A 1 173 ? -17.042 -18.770 23.427 1.00 94.88 173 GLN A N 1
ATOM 1369 C CA . GLN A 1 173 ? -17.631 -19.027 22.113 1.00 94.88 173 GLN A CA 1
ATOM 1370 C C . GLN A 1 173 ? -18.672 -20.160 22.157 1.00 94.88 173 GLN A C 1
ATOM 1372 O O . GLN A 1 173 ? -19.797 -20.014 21.691 1.00 94.88 173 GLN A O 1
ATOM 1377 N N . SER A 1 174 ? -18.376 -21.255 22.867 1.00 94.62 174 SER A N 1
ATOM 1378 C CA . SER A 1 174 ? -19.343 -22.350 23.072 1.00 94.62 174 SER A CA 1
ATOM 1379 C C . SER A 1 174 ? -20.599 -21.929 23.851 1.00 94.62 174 SER A C 1
ATOM 1381 O O . SER A 1 174 ? -21.645 -22.577 23.759 1.00 94.62 174 SER A O 1
ATOM 1383 N N . ARG A 1 175 ? -20.497 -20.914 24.717 1.00 96.94 175 ARG A N 1
ATOM 1384 C CA . ARG A 1 175 ? -21.648 -20.364 25.449 1.00 96.94 175 ARG A CA 1
ATOM 1385 C C . ARG A 1 175 ? -22.430 -19.392 24.582 1.00 96.94 175 ARG A C 1
ATOM 1387 O O . ARG A 1 175 ? -23.652 -19.413 24.658 1.00 96.94 175 ARG A O 1
ATOM 1394 N N . GLU A 1 176 ? -21.738 -18.594 23.784 1.00 95.69 176 GLU A N 1
ATOM 1395 C CA . GLU A 1 176 ? -22.330 -17.664 22.830 1.00 95.69 176 GLU A CA 1
ATOM 1396 C C . GLU A 1 176 ? -23.198 -18.399 21.808 1.00 95.69 176 GLU A C 1
ATOM 1398 O O . GLU A 1 176 ? -24.391 -18.130 21.747 1.00 95.69 176 GLU A O 1
ATOM 1403 N N . GLU A 1 177 ? -22.683 -19.451 21.165 1.00 96.56 177 GLU A N 1
ATOM 1404 C CA . GLU A 1 177 ? -23.468 -20.288 20.240 1.00 96.56 177 GLU A CA 1
ATOM 1405 C C . GLU A 1 177 ? -24.724 -20.891 20.895 1.00 96.56 177 GLU A C 1
ATOM 1407 O O . GLU A 1 177 ? -25.770 -21.067 20.266 1.00 96.56 177 GLU A O 1
ATOM 1412 N N . LYS A 1 178 ? -24.634 -21.260 22.180 1.00 96.12 178 LYS A N 1
ATOM 1413 C CA . LYS A 1 178 ? -25.789 -21.780 22.927 1.00 96.12 178 LYS A CA 1
ATOM 1414 C C . LYS A 1 178 ? -26.800 -20.680 23.210 1.00 96.12 178 LYS A C 1
ATOM 1416 O O . LYS A 1 178 ? -27.995 -20.929 23.080 1.00 96.12 178 LYS A O 1
ATOM 1421 N N . LEU A 1 179 ? -26.332 -19.501 23.611 1.00 95.38 179 LEU A N 1
ATOM 1422 C CA . LEU A 1 179 ? -27.187 -18.350 23.869 1.00 95.38 179 LEU A CA 1
ATOM 1423 C C . LEU A 1 179 ? -27.895 -17.906 22.593 1.00 95.38 179 LEU A C 1
ATOM 1425 O O . LEU A 1 179 ? -29.110 -17.738 22.628 1.00 95.38 179 LEU A O 1
ATOM 1429 N N . GLU A 1 180 ? -27.182 -17.823 21.476 1.00 95.81 180 GLU A N 1
ATOM 1430 C CA . GLU A 1 180 ? -27.739 -17.473 20.171 1.00 95.81 180 GLU A CA 1
ATOM 1431 C C . GLU A 1 180 ? -28.874 -18.429 19.784 1.00 95.81 180 GLU A C 1
ATOM 1433 O O . GLU A 1 180 ? -29.998 -17.986 19.560 1.00 95.81 180 GLU A O 1
ATOM 1438 N N . LYS A 1 181 ? -28.662 -19.748 19.904 1.00 96.75 181 LYS A N 1
ATOM 1439 C CA . LYS A 1 181 ? -29.732 -20.746 19.705 1.00 96.75 181 LYS A CA 1
ATOM 1440 C C . LYS A 1 181 ? -30.920 -20.557 20.647 1.00 96.75 181 LYS A C 1
ATOM 1442 O O . LYS A 1 181 ? -32.066 -20.757 20.244 1.00 96.75 181 LYS A O 1
ATOM 1447 N N . THR A 1 182 ? -30.683 -20.215 21.917 1.00 93.81 182 THR A N 1
ATOM 1448 C CA . THR A 1 182 ? -31.792 -19.970 22.856 1.00 93.81 182 THR A CA 1
ATOM 1449 C C . THR A 1 182 ? -32.572 -18.702 22.521 1.00 93.81 182 THR A C 1
ATOM 1451 O O . THR A 1 182 ? -33.793 -18.688 22.669 1.00 93.81 182 THR A O 1
ATOM 1454 N N . VAL A 1 183 ? -31.888 -17.667 22.036 1.00 93.94 183 VAL A N 1
ATOM 1455 C CA . VAL A 1 183 ? -32.484 -16.399 21.611 1.00 93.94 183 VAL A CA 1
ATOM 1456 C C . VAL A 1 183 ? -33.301 -16.606 20.339 1.00 93.94 183 VAL A C 1
ATOM 1458 O O . VAL A 1 183 ? -34.465 -16.214 20.306 1.00 93.94 183 VAL A O 1
ATOM 1461 N N . GLU A 1 184 ? -32.764 -17.309 19.341 1.00 95.75 184 GLU A N 1
ATOM 1462 C CA . GLU A 1 184 ? -33.503 -17.692 18.132 1.00 95.75 184 GLU A CA 1
ATOM 1463 C C . GLU A 1 184 ? -34.770 -18.488 18.463 1.00 95.75 184 GLU A C 1
ATOM 1465 O O . GLU A 1 184 ? -35.853 -18.184 17.959 1.00 95.75 184 GLU A O 1
ATOM 1470 N N . ALA A 1 185 ? -34.670 -19.476 19.360 1.00 94.19 185 ALA A N 1
ATOM 1471 C CA . ALA A 1 185 ? -35.824 -20.259 19.792 1.00 94.19 185 ALA A CA 1
ATOM 1472 C C . ALA A 1 185 ? -36.880 -19.394 20.502 1.00 94.19 185 ALA A C 1
ATOM 1474 O O . ALA A 1 185 ? -38.077 -19.563 20.257 1.00 94.19 185 ALA A O 1
ATOM 1475 N N . ALA A 1 186 ? -36.454 -18.455 21.351 1.00 92.75 186 ALA A N 1
ATOM 1476 C CA . ALA A 1 186 ? -37.352 -17.527 22.029 1.00 92.75 186 ALA A CA 1
ATOM 1477 C C . ALA A 1 186 ? -38.038 -16.570 21.040 1.00 92.75 186 ALA A C 1
ATOM 1479 O O . ALA A 1 186 ? -39.250 -16.377 21.127 1.00 92.75 186 ALA A O 1
ATOM 1480 N N . HIS A 1 187 ? -37.308 -16.033 20.058 1.00 92.75 187 HIS A N 1
ATOM 1481 C CA . HIS A 1 187 ? -37.882 -15.198 19.000 1.00 92.75 187 HIS A CA 1
ATOM 1482 C C . HIS A 1 187 ? -38.882 -15.968 18.136 1.00 92.75 187 HIS A C 1
ATOM 1484 O O . HIS A 1 187 ? -39.969 -15.460 17.868 1.00 92.75 187 HIS A O 1
ATOM 1490 N N . ALA A 1 188 ? -38.573 -17.211 17.758 1.00 92.12 188 ALA A N 1
ATOM 1491 C CA . ALA A 1 188 ? -39.496 -18.055 17.003 1.00 92.12 188 ALA A CA 1
ATOM 1492 C C . ALA A 1 188 ? -40.784 -18.360 17.790 1.00 92.12 188 ALA A C 1
ATOM 1494 O O . ALA A 1 188 ? -41.871 -18.398 17.214 1.00 92.12 188 ALA A O 1
ATOM 1495 N N . GLN A 1 189 ? -40.685 -18.564 19.108 1.00 92.00 189 GLN A N 1
ATOM 1496 C CA . GLN A 1 189 ? -41.860 -18.717 19.972 1.00 92.00 189 GLN A CA 1
ATOM 1497 C C . GLN A 1 189 ? -42.658 -17.413 20.095 1.00 92.00 189 GLN A C 1
ATOM 1499 O O . GLN A 1 189 ? -43.884 -17.459 20.032 1.00 92.00 189 GLN A O 1
ATOM 1504 N N . GLY A 1 190 ? -41.980 -16.268 20.214 1.00 87.81 190 GLY A N 1
ATOM 1505 C CA . GLY A 1 190 ? -42.608 -14.946 20.225 1.00 87.81 190 GLY A CA 1
ATOM 1506 C C . GLY A 1 190 ? -43.409 -14.675 18.952 1.00 87.81 190 GLY A C 1
ATOM 1507 O O . GLY A 1 190 ? -44.593 -14.364 19.039 1.00 87.81 190 GLY A O 1
ATOM 1508 N N . ALA A 1 191 ? -42.811 -14.913 17.782 1.00 90.75 191 ALA A N 1
ATOM 1509 C CA . ALA A 1 191 ? -43.477 -14.745 16.490 1.00 90.75 191 ALA A CA 1
ATOM 1510 C C . ALA A 1 191 ? -44.735 -15.623 16.362 1.00 90.75 191 ALA A C 1
ATOM 1512 O O . ALA A 1 191 ? -45.788 -15.147 15.950 1.00 90.75 191 ALA A O 1
ATOM 1513 N N . ARG A 1 192 ? -44.668 -16.890 16.797 1.00 89.31 192 ARG A N 1
ATOM 1514 C CA . ARG A 1 192 ? -45.842 -17.784 16.808 1.00 89.31 192 ARG A CA 1
ATOM 1515 C C . ARG A 1 192 ? -46.959 -17.281 17.722 1.00 89.31 192 ARG A C 1
ATOM 1517 O O . ARG A 1 192 ? -48.131 -17.432 17.391 1.00 89.31 192 ARG A O 1
ATOM 1524 N N . LEU A 1 193 ? -46.615 -16.723 18.883 1.00 88.25 193 LEU A N 1
ATOM 1525 C CA . LEU A 1 193 ? -47.604 -16.170 19.811 1.00 88.25 193 LEU A CA 1
ATOM 1526 C C . LEU A 1 193 ? -48.247 -14.894 19.258 1.00 88.25 193 LEU A C 1
ATOM 1528 O O . LEU A 1 193 ? -49.457 -14.728 19.405 1.00 88.25 193 LEU A O 1
ATOM 1532 N N . GLU A 1 194 ? -47.472 -14.035 18.593 1.00 89.88 194 GLU A N 1
ATOM 1533 C CA . GLU A 1 194 ? -47.995 -12.857 17.893 1.00 89.88 194 GLU A CA 1
ATOM 1534 C C . GLU A 1 194 ? -48.940 -13.256 16.754 1.00 89.88 194 GLU A C 1
ATOM 1536 O O . GLU A 1 194 ? -50.046 -12.726 16.671 1.00 89.88 194 GLU A O 1
ATOM 1541 N N . GLU A 1 195 ? -48.579 -14.250 15.936 1.00 88.50 195 GLU A N 1
ATOM 1542 C CA . GLU A 1 195 ? -49.459 -14.787 14.888 1.00 88.50 195 GLU A CA 1
ATOM 1543 C C . GLU A 1 195 ? -50.783 -15.313 15.463 1.00 88.50 195 GLU A C 1
ATOM 1545 O O . GLU A 1 195 ? -51.854 -15.017 14.927 1.00 88.50 195 GLU A O 1
ATOM 1550 N N . MET A 1 196 ? -50.739 -16.048 16.582 1.00 84.88 196 MET A N 1
ATOM 1551 C CA . MET A 1 196 ? -51.955 -16.520 17.253 1.00 84.88 196 MET A CA 1
ATOM 1552 C C . MET A 1 196 ? -52.788 -15.367 17.824 1.00 84.88 196 MET A C 1
ATOM 1554 O O . MET A 1 196 ? -54.012 -15.420 17.734 1.00 84.88 196 MET A O 1
ATOM 1558 N N . GLN A 1 197 ? -52.166 -14.326 18.388 1.00 83.19 197 GLN A N 1
ATOM 1559 C CA . GLN A 1 197 ? -52.888 -13.146 18.875 1.00 83.19 197 GLN A CA 1
ATOM 1560 C C . GLN A 1 197 ? -53.564 -12.376 17.740 1.00 83.19 197 GLN A C 1
ATOM 1562 O O . GLN A 1 197 ? -54.728 -12.003 17.877 1.00 83.19 197 GLN A O 1
ATOM 1567 N N . VAL A 1 198 ? -52.872 -12.180 16.614 1.00 89.44 198 VAL A N 1
ATOM 1568 C CA . VAL A 1 198 ? -53.447 -11.536 15.427 1.00 89.44 198 VAL A CA 1
ATOM 1569 C C . VAL A 1 198 ? -54.634 -12.351 14.913 1.00 89.44 198 VAL A C 1
ATOM 1571 O O . VAL A 1 198 ? -55.704 -11.784 14.707 1.00 89.44 198 VAL A O 1
ATOM 1574 N N . ALA A 1 199 ? -54.496 -13.677 14.806 1.00 80.62 199 ALA A N 1
ATOM 1575 C CA . ALA A 1 199 ? -55.573 -14.569 14.371 1.00 80.62 199 ALA A CA 1
ATOM 1576 C C . ALA A 1 199 ? -56.784 -14.606 15.323 1.00 80.62 199 ALA A C 1
ATOM 1578 O O . ALA A 1 199 ? -57.893 -14.865 14.873 1.00 80.62 199 ALA A O 1
ATOM 1579 N N . LEU A 1 200 ? -56.589 -14.351 16.622 1.00 76.62 200 LEU A N 1
ATOM 1580 C CA . LEU A 1 200 ? -57.663 -14.256 17.623 1.00 76.62 200 LEU A CA 1
ATOM 1581 C C . LEU A 1 200 ? -58.336 -12.875 17.680 1.00 76.62 200 LEU A C 1
ATOM 1583 O O . LEU A 1 200 ? -59.398 -12.747 18.285 1.00 76.62 200 LEU A O 1
ATOM 1587 N N . SER A 1 201 ? -57.712 -11.845 17.100 1.00 72.25 201 SER A N 1
ATOM 1588 C CA . SER A 1 201 ? -58.237 -10.472 17.051 1.00 72.25 201 SER A CA 1
ATOM 1589 C C . SER A 1 201 ? -59.103 -10.161 15.818 1.00 72.25 201 SER A C 1
ATOM 1591 O O . SER A 1 201 ? -59.574 -9.030 15.685 1.00 72.25 201 SER A O 1
ATOM 1593 N N . VAL A 1 202 ? -59.319 -11.151 14.943 1.00 48.19 202 VAL A N 1
ATOM 1594 C CA . VAL A 1 202 ? -60.186 -11.109 13.747 1.00 48.19 202 VAL A CA 1
ATOM 1595 C C . VAL A 1 202 ? -61.413 -11.981 13.982 1.00 48.19 202 VAL A C 1
ATOM 1597 O O . VAL A 1 202 ? -62.522 -11.524 13.627 1.00 48.19 202 VAL A O 1
#

Secondary structure (DSSP, 8-state):
--------------HHHHHHHHHHHHHHHHHHHHHHHHHHHHHHHTSPPHHHHHHHHHHHHHHHHHHHHHHHHHHHHHHHHHHHHHHHHHHHHHHHHHHHHHHHHHHHHHHH-TTHHHHTT-------------------------HHHHHHHHHHHHHHHHHHHHHHHHHHHHHHHHHHHHHHHHHHHHHHHHHHHHHH--

pLDDT: mean 84.0, std 18.69, range [36.94, 98.44]

Foldseek 3Di:
DDDDPPPPPPPPQPVVNVVVVVVVVVVVVVVVVVVVVVVVVVVVVPDDDPVVVVVVVVVVVVVVVVVVVVVVVVVVVVVVVVVVVVVVVVVVVVVVVVVVVVVVLVVQCVPVNPCSCVVVVVDDDDDPPPPPDDDDDDDDDDDDDPPPVVVVVVVVVVVVVVVVVVVVVVVVVVVVVVVVVVVVVVVVVVVVVVVVVVVVVD